Protein AF-A0A2V9SFV0-F1 (afdb_monomer_lite)

Radius of gyration: 22.58 Å; chains: 1; bounding box: 44×37×81 Å

Sequence (338 aa):
MILIAVIFQVEPSMAQDAHAEKDSAQQHVGQNMPGMTGMSHQDMSGHKMTMESHSLIELLQHHVTAGTDAEPNSTPAPMLMTMKGKWTLMFHGEAFLNDIQQSRPRGADKFFSTNWIMPMAQRQLGKGTLTLRAMLSFEPGTVSKRRYPELFQQGETAFGRVVVDGQHPHDFFMELAALYDHKLSENTLLSFYAAPMGDPAMGPLAYPHRPSASEDPIAPLGHHLQDSTHIADDVITVGLTYRDVRLEASGFHGREPDEFRWNLDSGKIDSWSSRLTVNPGQSWSFQYSLAQLHSPEALAPGTDLRRMTASLMYNRRLQNGNWASMLLWGRNRSLVDG

pLDDT: mean 85.03, std 22.25, range [20.27, 98.75]

Foldseek 3Di:
DDDDDDDDDDDPDDDPPDDDDDDDDDDDDDDDDDDDDDDDPDFPPWDWDKDAAQFQLRQQLVVQFFDRAGAFRRDTRTWTWGDDPQKIKIKDKDKDWDWDDDDDPLDDTDTFMFMKMKIKIWGDDPQKIKMWIWIFTPRVVGVPQQWDAAALAWAADGPNDTDHRIDGHAFRTLWTKIKIWHDPDPFKIKIKMWTQWAAEQFFHGQQCRAPQCVVPRDDDRCRVQGGLRRTFGGKIKIWMGGTFKIKMKIFGQQARDHSPRHDRDHDDRPKMKMKIWGRDGRFKIKMKMWMWGQQHGPVRNRWIKIKIKIKMWGWDDDPPGIDIDMDMDMDIDTPVVD

Secondary structure (DSSP, 8-state):
---------------------------------------------S-EEEE--SSHHHHHHH--SSTT----TT--EEEEEEEETTEEEEEEEEE--EEE---STT---EEE--EEEEEEEEEEETTEEEEEEEEE--HHHHSGGG-EEEEEEEEEESSSSEEEEEEPPPPSEEEEEEEEEEEEETTEEEEEEEEEEE--S-SSS-GGG-GGGTT--S--TTHHHHTGGGSEEEEEEEEEEETTEEEEEEEEE-SPP-TT-SS-------EEEEEEEE--SSSEEEEEEEEEESS--TT-TT--EEEEEEEEEEEEEETTEEEEEEEEEEEEEETTT-

Structure (mmCIF, N/CA/C/O backbone):
data_AF-A0A2V9SFV0-F1
#
_entry.id   AF-A0A2V9SFV0-F1
#
loop_
_atom_site.group_PDB
_atom_site.id
_atom_site.type_symbol
_atom_site.label_atom_id
_atom_site.label_alt_id
_atom_site.label_comp_id
_atom_site.label_asym_id
_atom_site.label_entity_id
_atom_site.label_seq_id
_atom_site.pdbx_PDB_ins_code
_atom_site.Cartn_x
_atom_site.Cartn_y
_atom_site.Cartn_z
_atom_site.occupancy
_atom_site.B_iso_or_equiv
_atom_site.auth_seq_id
_atom_site.auth_comp_id
_atom_site.auth_asym_id
_atom_site.auth_atom_id
_atom_site.pdbx_PDB_model_num
ATOM 1 N N . MET A 1 1 ? 22.460 -19.615 -12.517 1.00 29.59 1 MET A N 1
ATOM 2 C CA . MET A 1 1 ? 22.080 -18.325 -11.918 1.00 29.59 1 MET A CA 1
ATOM 3 C C . MET A 1 1 ? 22.484 -18.429 -10.465 1.00 29.59 1 MET A C 1
ATOM 5 O O . MET A 1 1 ? 21.928 -19.265 -9.771 1.00 29.59 1 MET A O 1
ATOM 9 N N . ILE A 1 2 ? 23.555 -17.751 -10.067 1.00 20.27 2 ILE A N 1
ATOM 10 C CA . ILE A 1 2 ? 23.980 -17.683 -8.669 1.00 20.27 2 ILE A CA 1
ATOM 11 C C . ILE A 1 2 ? 23.605 -16.265 -8.250 1.00 20.27 2 ILE A C 1
ATOM 13 O O . ILE A 1 2 ? 24.233 -15.318 -8.708 1.00 20.27 2 ILE A O 1
ATOM 17 N N . LEU A 1 3 ? 22.513 -16.124 -7.500 1.00 24.53 3 LEU A N 1
ATOM 18 C CA . LEU A 1 3 ? 22.181 -14.879 -6.818 1.00 24.53 3 LEU A CA 1
ATOM 19 C C . LEU A 1 3 ? 22.984 -14.898 -5.517 1.00 24.53 3 LEU A C 1
ATOM 21 O O . LEU A 1 3 ? 22.682 -15.681 -4.621 1.00 24.53 3 LEU A O 1
ATOM 25 N N . ILE A 1 4 ? 24.052 -14.110 -5.447 1.00 23.03 4 ILE A N 1
ATOM 26 C CA . ILE A 1 4 ? 24.714 -13.806 -4.178 1.00 23.03 4 ILE A CA 1
ATOM 27 C C . ILE A 1 4 ? 24.154 -12.453 -3.753 1.00 23.03 4 ILE A C 1
ATOM 29 O O . ILE A 1 4 ? 24.604 -11.419 -4.234 1.00 23.03 4 ILE A O 1
ATOM 33 N N . ALA A 1 5 ? 23.132 -12.475 -2.900 1.00 26.64 5 ALA A N 1
ATOM 34 C CA . ALA A 1 5 ? 22.718 -11.294 -2.160 1.00 26.64 5 ALA A CA 1
ATOM 35 C C . ALA A 1 5 ? 23.666 -11.162 -0.962 1.00 26.64 5 ALA A C 1
ATOM 37 O O . ALA A 1 5 ? 23.656 -12.002 -0.062 1.00 26.64 5 ALA A O 1
ATOM 38 N N . VAL A 1 6 ? 24.540 -10.155 -0.976 1.00 24.09 6 VAL A N 1
ATOM 39 C CA . VAL A 1 6 ? 25.311 -9.777 0.215 1.00 24.09 6 VAL A CA 1
ATOM 40 C C . VAL A 1 6 ? 24.516 -8.693 0.927 1.00 24.09 6 VAL A C 1
ATOM 42 O O . VAL A 1 6 ? 24.557 -7.531 0.534 1.00 24.09 6 VAL A O 1
ATOM 45 N N . ILE A 1 7 ? 23.764 -9.087 1.952 1.00 28.25 7 ILE A N 1
ATOM 46 C CA . ILE A 1 7 ? 23.020 -8.160 2.805 1.00 28.25 7 ILE A CA 1
ATOM 47 C C . ILE A 1 7 ? 24.003 -7.601 3.838 1.00 28.25 7 ILE A C 1
ATOM 49 O O . ILE A 1 7 ? 24.479 -8.327 4.710 1.00 28.25 7 ILE A O 1
ATOM 53 N N . PHE A 1 8 ? 24.333 -6.313 3.737 1.00 22.19 8 PHE A N 1
ATOM 54 C CA . PHE A 1 8 ? 25.000 -5.589 4.817 1.00 22.19 8 PHE A CA 1
ATOM 55 C C . PHE A 1 8 ? 23.937 -4.907 5.672 1.00 22.19 8 PHE A C 1
ATOM 57 O O . PHE A 1 8 ? 23.393 -3.877 5.284 1.00 22.19 8 PHE A O 1
ATOM 64 N N . GLN A 1 9 ? 23.669 -5.458 6.853 1.00 28.95 9 GLN A N 1
ATOM 65 C CA . GLN A 1 9 ? 22.903 -4.767 7.881 1.00 28.95 9 GLN A CA 1
ATOM 66 C C . GLN A 1 9 ? 23.888 -4.082 8.833 1.00 28.95 9 GLN A C 1
ATOM 68 O O . GLN A 1 9 ? 24.665 -4.744 9.520 1.00 28.95 9 GLN A O 1
ATOM 73 N N . VAL A 1 10 ? 23.890 -2.749 8.862 1.00 24.22 10 VAL A N 1
ATOM 74 C CA . VAL A 1 10 ? 24.552 -1.996 9.936 1.00 24.22 10 VAL A CA 1
ATOM 75 C C . VAL A 1 10 ? 23.498 -1.729 11.000 1.00 24.22 10 VAL A C 1
ATOM 77 O O . VAL A 1 10 ? 22.791 -0.725 10.956 1.00 24.22 10 VAL A O 1
ATOM 80 N N . GLU A 1 11 ? 23.371 -2.644 11.957 1.00 24.38 11 GLU A N 1
ATOM 81 C CA . GLU A 1 11 ? 22.684 -2.338 13.208 1.00 24.38 11 GLU A CA 1
ATOM 82 C C . GLU A 1 11 ? 23.666 -1.613 14.140 1.00 24.38 11 GLU A C 1
ATOM 84 O O . GLU A 1 11 ? 24.768 -2.119 14.374 1.00 24.38 11 GLU A O 1
ATOM 89 N N . PRO A 1 12 ? 23.324 -0.445 14.711 1.00 28.12 12 PRO A N 1
ATOM 90 C CA . PRO A 1 12 ? 24.068 0.059 15.852 1.00 28.12 12 PRO A CA 1
ATOM 91 C C . PRO A 1 12 ? 23.864 -0.914 17.020 1.00 28.12 12 PRO A C 1
ATOM 93 O O . PRO A 1 12 ? 22.806 -0.950 17.646 1.00 28.12 12 PRO A O 1
ATOM 96 N N . SER A 1 13 ? 24.888 -1.716 17.313 1.00 25.22 13 SER A N 1
ATOM 97 C CA . SER A 1 13 ? 24.933 -2.548 18.509 1.00 25.22 13 SER A CA 1
ATOM 98 C C . SER A 1 13 ? 24.977 -1.643 19.742 1.00 25.22 13 SER A C 1
ATOM 100 O O . SER A 1 13 ? 26.008 -1.033 20.031 1.00 25.22 13 SER A O 1
ATOM 102 N N . MET A 1 14 ? 23.883 -1.553 20.492 1.00 29.62 14 MET A N 1
ATOM 103 C CA . MET A 1 14 ? 23.960 -1.140 21.890 1.00 29.62 14 MET A CA 1
ATOM 104 C C . MET A 1 14 ? 24.031 -2.400 22.738 1.00 29.62 14 MET A C 1
ATOM 106 O O . MET A 1 14 ? 23.063 -3.148 22.853 1.00 29.62 14 MET A O 1
ATOM 110 N N . ALA A 1 15 ? 25.220 -2.645 23.286 1.00 26.27 15 ALA A N 1
ATOM 111 C CA . ALA A 1 15 ? 25.446 -3.652 24.303 1.00 26.27 15 ALA A CA 1
ATOM 112 C C . ALA A 1 15 ? 24.466 -3.428 25.466 1.00 26.27 15 ALA A C 1
ATOM 114 O O . ALA A 1 15 ? 24.447 -2.360 26.077 1.00 26.27 15 ALA A O 1
ATOM 115 N N . GLN A 1 16 ? 23.637 -4.428 25.759 1.00 31.36 16 GLN A N 1
ATOM 116 C CA . GLN A 1 16 ? 22.966 -4.521 27.048 1.00 31.36 16 GLN A CA 1
ATOM 117 C C . GLN A 1 16 ? 23.989 -5.072 28.042 1.00 31.36 16 GLN A C 1
ATOM 119 O O . GLN A 1 16 ? 24.221 -6.280 28.095 1.00 31.36 16 GLN A O 1
ATOM 124 N N . ASP A 1 17 ? 24.622 -4.186 28.809 1.00 27.91 17 ASP A N 1
ATOM 125 C CA . ASP A 1 17 ? 25.393 -4.595 29.979 1.00 27.91 17 ASP A CA 1
ATOM 126 C C . ASP A 1 17 ? 24.433 -5.199 31.011 1.00 27.91 17 ASP A C 1
ATOM 128 O O . ASP A 1 17 ? 23.652 -4.515 31.676 1.00 27.91 17 ASP A O 1
ATOM 132 N N . ALA A 1 18 ? 24.477 -6.525 31.115 1.00 27.92 18 ALA A N 1
ATOM 133 C CA . ALA A 1 18 ? 23.802 -7.287 32.145 1.00 27.92 18 ALA A CA 1
ATOM 134 C C . ALA A 1 18 ? 24.532 -7.096 33.482 1.00 27.92 18 ALA A C 1
ATOM 136 O O . ALA A 1 18 ? 25.491 -7.805 33.791 1.00 27.92 18 ALA A O 1
ATOM 137 N N . HIS A 1 19 ? 24.052 -6.170 34.311 1.00 29.83 19 HIS A N 1
ATOM 138 C CA . HIS A 1 19 ? 24.365 -6.185 35.735 1.00 29.83 19 HIS A CA 1
ATOM 139 C C . HIS A 1 19 ? 23.318 -7.010 36.482 1.00 29.83 19 HIS A C 1
ATOM 141 O O . HIS A 1 19 ? 22.182 -6.597 36.693 1.00 29.83 19 HIS A O 1
ATOM 147 N N . ALA A 1 20 ? 23.739 -8.219 36.852 1.00 28.64 20 ALA A N 1
ATOM 148 C CA . ALA A 1 20 ? 23.051 -9.099 37.777 1.00 28.64 20 ALA A CA 1
ATOM 149 C C . ALA A 1 20 ? 22.972 -8.452 39.167 1.00 28.64 20 ALA A C 1
ATOM 151 O O . ALA A 1 20 ? 24.007 -8.195 39.786 1.00 28.64 20 ALA A O 1
ATOM 152 N N . GLU A 1 21 ? 21.760 -8.252 39.681 1.00 29.08 21 GLU A N 1
ATOM 153 C CA . GLU A 1 21 ? 21.540 -7.903 41.083 1.00 29.08 21 GLU A CA 1
ATOM 154 C C . GLU A 1 21 ? 20.979 -9.121 41.826 1.00 29.08 21 GLU A C 1
ATOM 156 O O . GLU A 1 21 ? 20.032 -9.775 41.391 1.00 29.08 21 GLU A O 1
ATOM 161 N N . LYS A 1 22 ? 21.678 -9.489 42.901 1.00 29.67 22 LYS A N 1
ATOM 162 C CA . LYS A 1 22 ? 21.447 -10.681 43.716 1.00 29.67 22 LYS A CA 1
ATOM 163 C C . LYS A 1 22 ? 20.238 -10.502 44.631 1.00 29.67 22 LYS A C 1
ATOM 165 O O . LYS A 1 22 ? 20.065 -9.448 45.236 1.00 29.67 22 LYS A O 1
ATOM 170 N N . ASP A 1 23 ? 19.514 -11.603 44.817 1.00 29.88 23 ASP A N 1
ATOM 171 C CA . ASP A 1 23 ? 18.546 -11.830 45.888 1.00 29.88 23 ASP A CA 1
ATOM 172 C C . ASP A 1 23 ? 19.024 -11.314 47.255 1.00 29.88 23 ASP A C 1
ATOM 174 O O . ASP A 1 23 ? 20.076 -11.714 47.763 1.00 29.88 23 ASP A O 1
ATOM 178 N N . SER A 1 24 ? 18.175 -10.527 47.913 1.00 29.53 24 SER A N 1
ATOM 179 C CA . SER A 1 24 ? 18.088 -10.529 49.372 1.00 29.53 24 SER A CA 1
ATOM 180 C C . SER A 1 24 ? 16.639 -10.319 49.808 1.00 29.53 24 SER A C 1
ATOM 182 O O . SER A 1 24 ? 16.008 -9.297 49.556 1.00 29.53 24 SER A O 1
ATOM 184 N N . ALA A 1 25 ? 16.100 -11.357 50.440 1.00 29.62 25 ALA A N 1
ATOM 185 C CA . ALA A 1 25 ? 14.795 -11.359 51.070 1.00 29.62 25 ALA A CA 1
ATOM 186 C C . ALA A 1 25 ? 14.821 -10.536 52.365 1.00 29.62 25 ALA A C 1
ATOM 188 O O . ALA A 1 25 ? 15.652 -10.793 53.236 1.00 29.62 25 ALA A O 1
ATOM 189 N N . GLN A 1 26 ? 13.852 -9.635 52.544 1.00 29.38 26 GLN A N 1
ATOM 190 C CA . GLN A 1 26 ? 13.410 -9.194 53.867 1.00 29.38 26 GLN A CA 1
ATOM 191 C C . GLN A 1 26 ? 11.948 -8.724 53.828 1.00 29.38 26 GLN A C 1
ATOM 193 O O . GLN A 1 26 ? 11.582 -7.789 53.122 1.00 29.38 26 GLN A O 1
ATOM 198 N N . GLN A 1 27 ? 11.108 -9.424 54.594 1.00 29.34 27 GLN A N 1
ATOM 199 C CA . GLN A 1 27 ? 9.735 -9.047 54.928 1.00 29.34 27 GLN A CA 1
ATOM 200 C C . GLN A 1 27 ? 9.727 -7.788 55.804 1.00 29.34 27 GLN A C 1
ATOM 202 O O . GLN A 1 27 ? 10.512 -7.730 56.742 1.00 29.34 27 GLN A O 1
ATOM 207 N N . HIS A 1 28 ? 8.777 -6.868 55.596 1.00 30.75 28 HIS A N 1
ATOM 208 C CA . HIS A 1 28 ? 8.111 -6.135 56.681 1.00 30.75 28 HIS A CA 1
ATOM 209 C C . HIS A 1 28 ? 6.788 -5.487 56.222 1.00 30.75 28 HIS A C 1
ATOM 211 O O . HIS A 1 28 ? 6.507 -5.332 55.039 1.00 30.75 28 HIS A O 1
ATOM 217 N N . VAL A 1 29 ? 5.959 -5.216 57.228 1.00 28.92 29 VAL A N 1
ATOM 218 C CA . VAL A 1 29 ? 4.504 -4.997 57.265 1.00 28.92 29 VAL A CA 1
ATOM 219 C C . VAL A 1 29 ? 4.088 -3.591 56.795 1.00 28.92 29 VAL A C 1
ATOM 221 O O . VAL A 1 29 ? 4.897 -2.671 56.781 1.00 28.92 29 VAL A O 1
ATOM 224 N N . GLY A 1 30 ? 2.815 -3.447 56.400 1.00 28.80 30 GLY A N 1
ATOM 225 C CA . GLY A 1 30 ? 2.271 -2.304 55.662 1.00 28.80 30 GLY A CA 1
ATOM 226 C C . GLY A 1 30 ? 2.063 -0.992 56.424 1.00 28.80 30 GLY A C 1
ATOM 227 O O . GLY A 1 30 ? 2.106 -0.949 57.648 1.00 28.80 30 GLY A O 1
ATOM 228 N N . GLN A 1 31 ? 1.739 0.059 55.661 1.00 29.64 31 GLN A N 1
ATOM 229 C CA . GLN A 1 31 ? 1.016 1.254 56.108 1.00 29.64 31 GLN A CA 1
ATOM 230 C C . GLN A 1 31 ? 0.437 2.032 54.908 1.00 29.64 31 GLN A C 1
ATOM 232 O O . GLN A 1 31 ? 1.106 2.246 53.902 1.00 29.64 31 GLN A O 1
ATOM 237 N N . ASN A 1 32 ? -0.826 2.445 55.046 1.00 29.86 32 ASN A N 1
ATOM 238 C CA . ASN A 1 32 ? -1.524 3.429 54.211 1.00 29.86 32 ASN A CA 1
ATOM 239 C C . ASN A 1 32 ? -0.890 4.824 54.351 1.00 29.86 32 ASN A C 1
ATOM 241 O O . ASN A 1 32 ? -0.555 5.193 55.474 1.00 29.86 32 ASN A O 1
ATOM 245 N N . MET A 1 33 ? -0.884 5.629 53.275 1.00 30.88 33 MET A N 1
ATOM 246 C CA . MET A 1 33 ? -1.376 7.029 53.223 1.00 30.88 33 MET A CA 1
ATOM 247 C C . MET A 1 33 ? -1.200 7.653 51.809 1.00 30.88 33 MET A C 1
ATOM 249 O O . MET A 1 33 ? -0.422 7.133 51.011 1.00 30.88 33 MET A O 1
ATOM 253 N N . PRO A 1 34 ? -1.968 8.712 51.465 1.00 41.09 34 PRO A N 1
ATOM 254 C CA . PRO A 1 34 ? -2.334 9.078 50.094 1.00 41.09 34 PRO A CA 1
ATOM 255 C C . PRO A 1 34 ? -1.561 10.275 49.509 1.00 41.09 34 PRO A C 1
ATOM 257 O O . PRO A 1 34 ? -1.062 11.127 50.237 1.00 41.09 34 PRO A O 1
ATOM 260 N N . GLY A 1 35 ? -1.624 10.400 48.177 1.00 30.19 35 GLY A N 1
ATOM 261 C CA . GLY A 1 35 ? -1.467 11.667 47.456 1.00 30.19 35 GLY A CA 1
ATOM 262 C C . GLY A 1 35 ? -0.117 11.877 46.774 1.00 30.19 35 GLY A C 1
ATOM 263 O O . GLY A 1 35 ? 0.851 12.250 47.422 1.00 30.19 35 GLY A O 1
ATOM 264 N N . MET A 1 36 ? -0.090 11.759 45.442 1.00 33.91 36 MET A N 1
ATOM 265 C CA . MET A 1 36 ? 0.893 12.451 44.601 1.00 33.91 36 MET A CA 1
ATOM 266 C C . MET A 1 36 ? 0.230 12.961 43.319 1.00 33.91 36 MET A C 1
ATOM 268 O O . MET A 1 36 ? 0.130 12.283 42.302 1.00 33.91 36 MET A O 1
ATOM 272 N N . THR A 1 37 ? -0.243 14.202 43.402 1.00 35.72 37 THR A N 1
ATOM 273 C CA . THR A 1 37 ? -0.247 15.153 42.290 1.00 35.72 37 THR A CA 1
ATOM 274 C C . THR A 1 37 ? 1.182 15.367 41.797 1.00 35.72 37 THR A C 1
ATOM 276 O O . THR A 1 37 ? 2.059 15.661 42.606 1.00 35.72 37 THR A O 1
ATOM 279 N N . GLY A 1 38 ? 1.385 15.302 40.480 1.00 33.25 38 GLY A N 1
ATOM 280 C CA . GLY A 1 38 ? 2.622 15.736 39.828 1.00 33.25 38 GLY A CA 1
ATOM 281 C C . GLY A 1 38 ? 3.433 14.596 39.226 1.00 33.25 38 GLY A C 1
ATOM 282 O O . GLY A 1 38 ? 4.519 14.294 39.706 1.00 33.25 38 GLY A O 1
ATOM 283 N N . MET A 1 39 ? 2.943 14.003 38.135 1.00 37.88 39 MET A N 1
ATOM 284 C CA . MET A 1 39 ? 3.854 13.336 37.206 1.00 37.88 39 MET A CA 1
ATOM 285 C C . MET A 1 39 ? 4.512 14.417 36.353 1.00 37.88 39 MET A C 1
ATOM 287 O O . MET A 1 39 ? 3.860 15.117 35.579 1.00 37.88 39 MET A O 1
ATOM 291 N N . SER A 1 40 ? 5.806 14.589 36.590 1.00 32.81 40 SER A N 1
ATOM 292 C CA . SER A 1 40 ? 6.718 15.376 35.781 1.00 32.81 40 SER A CA 1
ATOM 293 C C . SER A 1 40 ? 6.663 14.918 34.323 1.00 32.81 40 SER A C 1
ATOM 295 O O . SER A 1 40 ? 6.621 13.726 34.024 1.00 32.81 40 SER A O 1
ATOM 297 N N . HIS A 1 41 ? 6.684 15.886 33.407 1.00 39.47 41 HIS A N 1
ATOM 298 C CA . HIS A 1 41 ? 6.984 15.653 32.000 1.00 39.47 41 HIS A CA 1
ATOM 299 C C . HIS A 1 41 ? 8.423 15.132 31.895 1.00 39.47 41 HIS A C 1
ATOM 301 O O . HIS A 1 41 ? 9.363 15.919 31.797 1.00 39.47 41 HIS A O 1
ATOM 307 N N . GLN A 1 42 ? 8.605 13.815 31.982 1.00 39.72 42 GLN A N 1
ATOM 308 C CA . GLN A 1 42 ? 9.845 13.188 31.553 1.00 39.72 42 GLN A CA 1
ATOM 309 C C . GLN A 1 42 ? 9.930 13.290 30.031 1.00 39.72 42 GLN A C 1
ATOM 311 O O . GLN A 1 42 ? 9.008 12.932 29.297 1.00 39.72 42 GLN A O 1
ATOM 316 N N . ASP A 1 43 ? 11.041 13.869 29.601 1.00 41.66 43 ASP A N 1
ATOM 317 C CA . ASP A 1 43 ? 11.442 14.115 28.228 1.00 41.66 43 ASP A CA 1
ATOM 318 C C . ASP A 1 43 ? 11.638 12.774 27.495 1.00 41.66 43 ASP A C 1
ATOM 320 O O . ASP A 1 43 ? 12.702 12.164 27.542 1.00 41.66 43 ASP A O 1
ATOM 324 N N . MET A 1 44 ? 10.572 12.272 26.863 1.00 44.56 44 MET A N 1
ATOM 325 C CA . MET A 1 44 ? 10.597 11.086 25.997 1.00 44.56 44 MET A CA 1
ATOM 326 C C . MET A 1 44 ? 11.119 11.480 24.607 1.00 44.56 44 MET A C 1
ATOM 328 O O . MET A 1 44 ? 10.403 11.428 23.598 1.00 44.56 44 MET A O 1
ATOM 332 N N . SER A 1 45 ? 12.365 11.944 24.549 1.00 43.56 45 SER A N 1
ATOM 333 C CA . SER A 1 45 ? 13.033 12.249 23.289 1.00 43.56 45 SER A CA 1
ATOM 334 C C . SER A 1 45 ? 13.594 10.962 22.660 1.00 43.56 45 SER A C 1
ATOM 336 O O . SER A 1 45 ? 14.463 10.289 23.206 1.00 43.56 45 SER A O 1
ATOM 338 N N . GLY A 1 46 ? 13.048 10.584 21.498 1.00 52.28 46 GLY A N 1
ATOM 339 C CA . GLY A 1 46 ? 13.746 9.805 20.466 1.00 52.28 46 GLY A CA 1
ATOM 340 C C . GLY A 1 46 ? 14.048 8.320 20.708 1.00 52.28 46 GLY A C 1
ATOM 341 O O . GLY A 1 46 ? 14.953 7.804 20.058 1.00 52.28 46 GLY A O 1
ATOM 342 N N . HIS A 1 47 ? 13.338 7.609 21.586 1.00 66.94 47 HIS A N 1
ATOM 343 C CA . HIS A 1 47 ? 13.577 6.169 21.765 1.00 66.94 47 HIS A CA 1
ATOM 344 C C . HIS A 1 47 ? 12.827 5.337 20.709 1.00 66.94 47 HIS A C 1
ATOM 346 O O . HIS A 1 47 ? 11.663 5.604 20.403 1.00 66.94 47 HIS A O 1
ATOM 352 N N . LYS A 1 48 ? 13.496 4.317 20.148 1.00 69.69 48 LYS A N 1
ATOM 353 C CA . LYS A 1 48 ? 12.872 3.308 19.277 1.00 69.69 48 LYS A CA 1
ATOM 354 C C . LYS A 1 48 ? 11.881 2.504 20.118 1.00 69.69 48 LYS A C 1
ATOM 356 O O . LYS A 1 48 ? 12.288 1.816 21.050 1.00 69.69 48 LYS A O 1
ATOM 361 N N . MET A 1 49 ? 10.599 2.599 19.786 1.00 79.19 49 MET A N 1
ATOM 362 C CA . MET A 1 49 ? 9.524 1.872 20.457 1.00 79.19 49 MET A CA 1
ATOM 363 C C . MET A 1 49 ? 8.939 0.859 19.476 1.00 79.19 49 MET A C 1
ATOM 365 O O . MET A 1 49 ? 8.828 1.129 18.279 1.00 79.19 49 MET A O 1
ATOM 369 N N . THR A 1 50 ? 8.581 -0.319 19.977 1.00 79.38 50 THR A N 1
ATOM 370 C CA . THR A 1 50 ? 7.826 -1.301 19.194 1.00 79.38 50 THR A CA 1
ATOM 371 C C . THR A 1 50 ? 6.370 -1.190 19.603 1.00 79.38 50 THR A C 1
ATOM 373 O O . THR A 1 50 ? 6.057 -1.393 20.776 1.00 79.38 50 THR A O 1
ATOM 376 N N . MET A 1 51 ? 5.491 -0.845 18.662 1.00 82.19 51 MET A N 1
ATOM 377 C CA . MET A 1 51 ? 4.052 -0.898 18.920 1.00 82.19 51 MET A CA 1
ATOM 378 C C . MET A 1 51 ? 3.602 -2.351 18.947 1.00 82.19 51 MET A C 1
ATOM 380 O O . MET A 1 51 ? 3.987 -3.153 18.093 1.00 82.19 51 MET A O 1
ATOM 384 N N . GLU A 1 52 ? 2.774 -2.679 19.930 1.00 85.69 52 GLU A N 1
ATOM 385 C CA . GLU A 1 52 ? 2.100 -3.966 20.019 1.00 85.69 52 GLU A CA 1
ATOM 386 C C . GLU A 1 52 ? 0.600 -3.733 19.967 1.00 85.69 52 GLU A C 1
ATOM 388 O O . GLU A 1 52 ? 0.100 -2.785 20.569 1.00 85.69 52 GLU A O 1
ATOM 393 N N . SER A 1 53 ? -0.108 -4.603 19.257 1.00 92.19 53 SER A N 1
ATOM 394 C CA . SER A 1 53 ? -1.561 -4.543 19.148 1.00 92.19 53 SER A CA 1
ATOM 395 C C . SER A 1 53 ? -2.150 -5.800 19.772 1.00 92.19 53 SER A C 1
ATOM 397 O O . SER A 1 53 ? -1.672 -6.903 19.513 1.00 92.19 53 SER A O 1
ATOM 399 N N . HIS A 1 54 ? -3.203 -5.658 20.573 1.00 92.56 54 HIS A N 1
ATOM 400 C CA . HIS A 1 54 ? -3.917 -6.788 21.175 1.00 92.56 54 HIS A CA 1
ATOM 401 C C . HIS A 1 54 ? -5.275 -7.041 20.516 1.00 92.56 54 HIS A C 1
ATOM 403 O O . HIS A 1 54 ? -5.951 -8.026 20.822 1.00 92.56 54 HIS A O 1
ATOM 409 N N . SER A 1 55 ? -5.683 -6.191 19.577 1.00 95.44 55 SER A N 1
ATOM 410 C CA . SER A 1 55 ? -6.890 -6.357 18.773 1.00 95.44 55 SER A CA 1
ATOM 411 C C . SER A 1 55 ? -6.711 -5.745 17.386 1.00 95.44 55 SER A C 1
ATOM 413 O O . SER A 1 55 ? -5.821 -4.918 17.186 1.00 95.44 55 SER A O 1
ATOM 415 N N . LEU A 1 56 ? -7.598 -6.102 16.449 1.00 96.56 56 LEU A N 1
ATOM 416 C CA . LEU A 1 56 ? -7.646 -5.450 15.140 1.00 96.56 56 LEU A CA 1
ATOM 417 C C . LEU A 1 56 ? -7.886 -3.943 15.298 1.00 96.56 56 LEU A C 1
ATOM 419 O O . LEU A 1 56 ? -7.207 -3.156 14.664 1.00 96.56 56 LEU A O 1
ATOM 423 N N . ILE A 1 57 ? -8.792 -3.518 16.183 1.00 96.69 57 ILE A N 1
ATOM 424 C CA . ILE A 1 57 ? -9.069 -2.087 16.394 1.00 96.69 57 ILE A CA 1
ATOM 425 C C . ILE A 1 57 ? -7.809 -1.326 16.823 1.00 96.69 57 ILE A C 1
ATOM 427 O O . ILE A 1 57 ? -7.538 -0.269 16.266 1.00 96.69 57 ILE A O 1
ATOM 431 N N . GLU A 1 58 ? -7.033 -1.856 17.770 1.00 95.00 58 GLU A N 1
ATOM 432 C CA . GLU A 1 58 ? -5.772 -1.224 18.186 1.00 95.00 58 GLU A CA 1
ATOM 433 C C . GLU A 1 58 ? -4.762 -1.170 17.039 1.00 95.00 58 GLU A C 1
ATOM 435 O O . GLU A 1 58 ? -4.189 -0.113 16.792 1.00 95.00 58 GLU A O 1
ATOM 440 N N . LEU A 1 59 ? -4.617 -2.271 16.291 1.00 94.88 59 LEU A N 1
ATOM 441 C CA . LEU A 1 59 ? -3.744 -2.331 15.120 1.00 94.88 59 LEU A CA 1
ATOM 442 C C . LEU A 1 59 ? -4.082 -1.231 14.107 1.00 94.88 59 LEU A C 1
ATOM 444 O O . LEU A 1 59 ? -3.196 -0.505 13.662 1.00 94.88 59 LEU A O 1
ATOM 448 N N . LEU A 1 60 ? -5.367 -1.075 13.780 1.00 95.31 60 LEU A N 1
ATOM 449 C CA . LEU A 1 60 ? -5.822 -0.064 12.828 1.00 95.31 60 LEU A CA 1
ATOM 450 C C . LEU A 1 60 ? -5.551 1.354 13.324 1.00 95.31 60 LEU A C 1
ATOM 452 O O . LEU A 1 60 ? -5.167 2.202 12.535 1.00 95.31 60 LEU A O 1
ATOM 456 N N . GLN A 1 61 ? -5.689 1.614 14.624 1.00 94.31 61 GLN A N 1
ATOM 457 C CA . GLN A 1 61 ? -5.427 2.937 15.197 1.00 94.31 61 GLN A CA 1
ATOM 458 C C . GLN A 1 61 ? -3.936 3.307 15.238 1.00 94.31 61 GLN A C 1
ATOM 460 O O . GLN A 1 61 ? -3.610 4.469 15.496 1.00 94.31 61 GLN A O 1
ATOM 465 N N . HIS A 1 62 ? -3.033 2.345 15.026 1.00 92.56 62 HIS A N 1
ATOM 466 C CA . HIS A 1 62 ? -1.595 2.597 14.960 1.00 92.56 62 HIS A CA 1
ATOM 467 C C . HIS A 1 62 ? -1.140 3.086 13.579 1.00 92.56 62 HIS A C 1
ATOM 469 O O . HIS A 1 62 ? -0.126 3.777 13.506 1.00 92.56 62 HIS A O 1
ATOM 475 N N . HIS A 1 63 ? -1.881 2.767 12.507 1.00 92.25 63 HIS A N 1
ATOM 476 C CA . HIS A 1 63 ? -1.595 3.199 11.128 1.00 92.25 63 HIS A CA 1
ATOM 477 C C . HIS A 1 63 ? -0.160 2.910 10.658 1.00 92.25 63 HIS A C 1
ATOM 479 O O . HIS A 1 63 ? 0.462 3.729 9.984 1.00 92.25 63 HIS A O 1
ATOM 485 N N . VAL A 1 64 ? 0.370 1.741 11.025 1.00 86.19 64 VAL A N 1
ATOM 486 C CA . VAL A 1 64 ? 1.770 1.350 10.758 1.00 86.19 64 VAL A CA 1
ATOM 487 C C . VAL A 1 64 ? 1.995 0.742 9.369 1.00 86.19 64 VAL A C 1
ATOM 489 O O . VAL A 1 64 ? 3.127 0.711 8.895 1.00 86.19 64 VAL A O 1
ATOM 492 N N . THR A 1 65 ? 0.932 0.290 8.705 1.00 84.94 65 THR A N 1
ATOM 493 C CA . THR A 1 65 ? 0.951 -0.306 7.358 1.00 84.94 65 THR A CA 1
ATOM 494 C C . THR A 1 65 ? 0.579 0.711 6.279 1.00 84.94 65 THR A C 1
ATOM 496 O O . THR A 1 65 ? -0.019 1.737 6.591 1.00 84.94 65 THR A O 1
ATOM 499 N N . ALA A 1 66 ? 0.860 0.424 5.004 1.00 80.56 66 ALA A N 1
ATOM 500 C CA . ALA A 1 66 ? 0.360 1.229 3.883 1.00 80.56 66 ALA A CA 1
ATOM 501 C C . ALA A 1 66 ? -1.179 1.353 3.891 1.00 80.56 66 ALA A C 1
ATOM 503 O O . ALA A 1 66 ? -1.887 0.455 4.360 1.00 80.56 66 ALA A O 1
ATOM 504 N N . GLY A 1 67 ? -1.686 2.501 3.428 1.00 87.88 67 GLY A N 1
ATOM 505 C CA . GLY A 1 67 ? -3.113 2.737 3.227 1.00 87.88 67 GLY A CA 1
ATOM 506 C C . GLY A 1 67 ? -3.987 2.383 4.414 1.00 87.88 67 GLY A C 1
ATOM 507 O O . GLY A 1 67 ? -3.848 2.897 5.525 1.00 87.88 67 GLY A O 1
ATOM 508 N N . THR A 1 68 ? -4.916 1.477 4.148 1.00 88.31 68 THR A N 1
ATOM 509 C CA . THR A 1 68 ? -5.898 1.000 5.118 1.00 88.31 68 THR A CA 1
ATOM 510 C C . THR A 1 68 ? -5.699 -0.467 5.501 1.00 88.31 68 THR A C 1
ATOM 512 O O . THR A 1 68 ? -6.596 -1.051 6.111 1.00 88.31 68 THR A O 1
ATOM 515 N N . ASP A 1 69 ? -4.558 -1.067 5.145 1.00 90.50 69 ASP A N 1
ATOM 516 C CA . ASP A 1 69 ? -4.284 -2.491 5.358 1.00 90.50 69 ASP A CA 1
ATOM 517 C C . ASP A 1 69 ? -4.257 -2.921 6.826 1.00 90.50 69 ASP A C 1
ATOM 519 O O . ASP A 1 69 ? -4.204 -2.107 7.748 1.00 90.50 69 ASP A O 1
ATOM 523 N N . ALA A 1 70 ? -4.318 -4.238 7.040 1.00 93.44 70 ALA A N 1
ATOM 524 C CA . ALA A 1 70 ? -4.166 -4.828 8.363 1.00 93.44 70 ALA A CA 1
ATOM 525 C C . ALA A 1 70 ? -3.382 -6.142 8.304 1.00 93.44 70 ALA A C 1
ATOM 527 O O . ALA A 1 70 ? -3.833 -7.161 7.776 1.00 93.44 70 ALA A O 1
ATOM 528 N N . GLU A 1 71 ? -2.205 -6.119 8.910 1.00 94.44 71 GLU A N 1
ATOM 529 C CA . GLU A 1 71 ? -1.387 -7.294 9.192 1.00 94.44 71 GLU A CA 1
ATOM 530 C C . GLU A 1 71 ? -1.925 -8.089 10.403 1.00 94.44 71 GLU A C 1
ATOM 532 O O . GLU A 1 71 ? -2.888 -7.671 11.048 1.00 94.44 71 GLU A O 1
ATOM 537 N N . PRO A 1 72 ? -1.367 -9.262 10.751 1.00 95.75 72 PRO A N 1
ATOM 538 C CA . PRO A 1 72 ? -1.689 -9.902 12.024 1.00 95.75 72 PRO A CA 1
ATOM 539 C C . PRO A 1 72 ? -1.345 -8.996 13.217 1.00 95.75 72 PRO A C 1
ATOM 541 O O . PRO A 1 72 ? -0.265 -8.409 13.241 1.00 95.75 72 PRO A O 1
A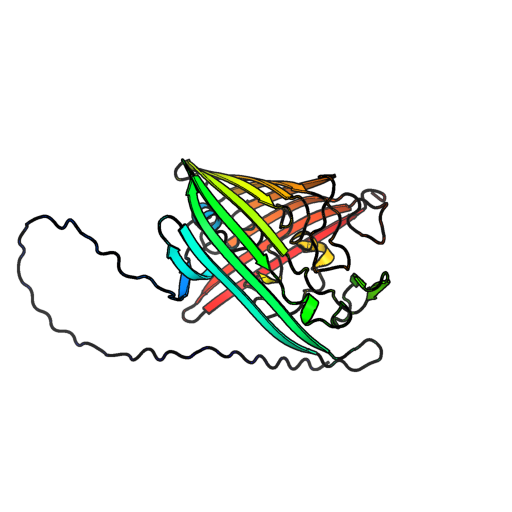TOM 544 N N . ASN A 1 73 ? -2.200 -8.947 14.245 1.00 94.56 73 ASN A N 1
ATOM 545 C CA . ASN A 1 73 ? -2.015 -8.069 15.418 1.00 94.56 73 ASN A CA 1
ATOM 546 C C . ASN A 1 73 ? -0.665 -8.276 16.141 1.00 94.56 73 ASN A C 1
ATOM 548 O O . ASN A 1 73 ? -0.137 -7.359 16.764 1.00 94.56 73 ASN A O 1
ATOM 552 N N . SER A 1 74 ? -0.105 -9.488 16.066 1.00 94.06 74 SER A N 1
ATOM 553 C CA . SER A 1 74 ? 1.177 -9.851 16.676 1.00 94.06 74 SER A CA 1
ATOM 554 C C . SER A 1 74 ? 2.391 -9.246 15.970 1.00 94.06 74 SER A C 1
ATOM 556 O O . SER A 1 74 ? 3.506 -9.372 16.490 1.00 94.06 74 SER A O 1
ATOM 558 N N . THR A 1 75 ? 2.213 -8.655 14.787 1.00 92.56 75 THR A N 1
ATOM 559 C CA . THR A 1 75 ? 3.315 -8.110 13.996 1.00 92.56 75 THR A CA 1
ATOM 560 C C . THR A 1 75 ? 3.889 -6.878 14.692 1.00 92.56 75 THR A C 1
ATOM 562 O O . THR A 1 75 ? 3.141 -5.964 15.038 1.00 92.56 75 THR A O 1
ATOM 565 N N . PRO A 1 76 ? 5.194 -6.863 15.006 1.00 88.00 76 PRO A N 1
ATOM 566 C CA . PRO A 1 76 ? 5.808 -5.701 15.621 1.00 88.00 76 PRO A CA 1
ATOM 567 C C . PRO A 1 76 ? 6.053 -4.613 14.580 1.00 88.00 76 PRO A C 1
ATOM 569 O O . PRO A 1 76 ? 6.634 -4.879 13.532 1.00 88.00 76 PRO A O 1
ATOM 572 N N . ALA A 1 77 ? 5.703 -3.380 14.933 1.00 85.94 77 ALA A N 1
ATOM 573 C CA . ALA A 1 77 ? 5.999 -2.201 14.131 1.00 85.94 77 ALA A CA 1
ATOM 574 C C . ALA A 1 77 ? 7.069 -1.350 14.838 1.00 85.94 77 ALA A C 1
ATOM 576 O O . ALA A 1 77 ? 6.753 -0.614 15.783 1.00 85.94 77 ALA A O 1
ATOM 577 N N . PRO A 1 78 ? 8.355 -1.484 14.460 1.00 86.56 78 PRO A N 1
ATOM 578 C CA . PRO A 1 78 ? 9.428 -0.696 15.045 1.00 86.56 78 PRO A CA 1
ATOM 579 C C . PRO A 1 78 ? 9.418 0.722 14.473 1.00 86.56 78 PRO A C 1
ATOM 581 O O . PRO A 1 78 ? 9.641 0.929 13.283 1.00 86.56 78 PRO A O 1
ATOM 584 N N . MET A 1 79 ? 9.245 1.723 15.328 1.00 89.56 79 MET A N 1
ATOM 585 C CA . MET A 1 79 ? 9.170 3.115 14.887 1.00 89.56 79 MET A CA 1
ATOM 586 C C . MET A 1 79 ? 9.776 4.069 15.912 1.00 89.56 79 MET A C 1
ATOM 588 O O . MET A 1 79 ? 9.822 3.804 17.117 1.00 89.56 79 MET A O 1
ATOM 592 N N . LEU A 1 80 ? 10.277 5.197 15.418 1.00 94.19 80 LEU A N 1
ATOM 593 C CA . LEU A 1 80 ? 10.675 6.306 16.273 1.00 94.19 80 LEU A CA 1
ATOM 594 C C . LEU A 1 80 ? 9.421 7.078 16.650 1.00 94.19 80 LEU A C 1
ATOM 596 O O . LEU A 1 80 ? 8.606 7.388 15.782 1.00 94.19 80 LEU A O 1
ATOM 600 N N . MET A 1 81 ? 9.273 7.408 17.929 1.00 94.31 81 MET A N 1
ATOM 601 C CA . MET A 1 81 ? 8.136 8.187 18.403 1.00 94.31 81 MET A CA 1
ATOM 602 C C . MET A 1 81 ? 8.580 9.285 19.350 1.00 94.31 81 MET A C 1
ATOM 604 O O . MET A 1 81 ? 9.507 9.123 20.142 1.00 94.31 81 MET A O 1
ATOM 608 N N . THR A 1 82 ? 7.877 10.407 19.301 1.00 95.62 82 THR A N 1
ATOM 609 C CA . THR A 1 82 ? 7.998 11.452 20.311 1.00 95.62 82 THR A CA 1
ATOM 610 C C . THR A 1 82 ? 6.681 12.197 20.460 1.00 95.62 82 THR A C 1
ATOM 612 O O . THR A 1 82 ? 5.867 12.253 19.538 1.00 95.62 82 THR A O 1
ATOM 615 N N . MET A 1 83 ? 6.456 12.785 21.629 1.00 96.25 83 MET A N 1
ATOM 616 C CA . MET A 1 83 ? 5.267 13.586 21.890 1.00 96.25 83 MET A CA 1
ATOM 617 C C . MET A 1 83 ? 5.622 15.070 21.878 1.00 96.25 83 MET A C 1
ATOM 619 O O . MET A 1 83 ? 6.502 15.519 22.608 1.00 96.25 83 MET A O 1
ATOM 623 N N . LYS A 1 84 ? 4.891 15.859 21.086 1.00 96.81 84 LYS A N 1
ATOM 624 C CA . LYS A 1 84 ? 4.989 17.321 21.062 1.00 96.81 84 LYS A CA 1
ATOM 625 C C . LYS A 1 84 ? 3.626 17.939 21.352 1.00 96.81 84 LYS A C 1
ATOM 627 O O . LYS A 1 84 ? 2.773 18.091 20.474 1.00 96.81 84 LYS A O 1
ATOM 632 N N . GLY A 1 85 ? 3.415 18.318 22.610 1.00 95.94 85 GLY A N 1
ATOM 633 C CA . GLY A 1 85 ? 2.124 18.817 23.079 1.00 95.94 85 GLY A CA 1
ATOM 634 C C . GLY A 1 85 ? 1.043 17.741 22.957 1.00 95.94 85 GLY A C 1
ATOM 635 O O . GLY A 1 85 ? 1.111 16.722 23.630 1.00 95.94 85 GLY A O 1
ATOM 636 N N . LYS A 1 86 ? 0.041 17.971 22.099 1.00 96.50 86 LYS A N 1
ATOM 637 C CA . LYS A 1 86 ? -1.063 17.021 21.849 1.00 96.50 86 LYS A CA 1
ATOM 638 C C . LYS A 1 86 ? -0.803 16.056 20.687 1.00 96.50 86 LYS A C 1
ATOM 640 O O . LYS A 1 86 ? -1.690 15.273 20.363 1.00 96.50 86 LYS A O 1
ATOM 645 N N . TRP A 1 87 ? 0.347 16.175 20.028 1.00 98.00 87 TRP A N 1
ATOM 646 C CA . TRP A 1 87 ? 0.706 15.356 18.879 1.00 98.00 87 TRP A CA 1
ATOM 647 C C . TRP A 1 87 ? 1.676 14.256 19.284 1.00 98.00 87 TRP A C 1
ATOM 649 O O . TRP A 1 87 ? 2.697 14.539 19.911 1.00 98.00 87 TRP A O 1
ATOM 659 N N . THR A 1 88 ? 1.388 13.035 18.858 1.00 97.25 88 THR A N 1
ATOM 660 C CA . THR A 1 88 ? 2.358 11.950 18.762 1.00 97.25 88 THR A CA 1
ATOM 661 C C . THR A 1 88 ? 2.938 11.994 17.358 1.00 97.25 88 THR A C 1
ATOM 663 O O . THR A 1 88 ? 2.218 11.838 16.374 1.00 97.25 88 THR A O 1
ATOM 666 N N . LEU A 1 89 ? 4.230 12.272 17.262 1.00 97.50 89 LEU A N 1
ATOM 667 C CA . LEU A 1 89 ? 4.974 12.231 16.014 1.00 97.50 89 LEU A CA 1
ATOM 668 C C . LEU A 1 89 ? 5.626 10.865 15.911 1.00 97.50 89 LEU A C 1
ATOM 670 O O . LEU A 1 89 ? 6.231 10.403 16.879 1.00 97.50 89 LEU A O 1
ATOM 674 N N . MET A 1 90 ? 5.491 10.234 14.755 1.00 96.44 90 MET A N 1
ATOM 675 C CA . MET A 1 90 ? 6.011 8.900 14.514 1.00 96.44 90 MET A CA 1
ATOM 676 C C . MET A 1 90 ? 6.781 8.882 13.201 1.00 96.44 90 MET A C 1
ATOM 678 O O . MET A 1 90 ? 6.467 9.630 12.277 1.00 96.44 90 MET A O 1
ATOM 682 N N . PHE A 1 91 ? 7.813 8.056 13.129 1.00 95.50 91 PHE A N 1
ATOM 683 C CA . PHE A 1 91 ? 8.624 7.901 11.934 1.00 95.50 91 PHE A CA 1
ATOM 684 C C . PHE A 1 91 ? 8.997 6.436 11.759 1.00 95.50 91 PHE A C 1
ATOM 686 O O . PHE A 1 91 ? 9.576 5.814 12.656 1.00 95.50 91 PHE A O 1
ATOM 693 N N . HIS A 1 92 ? 8.662 5.912 10.590 1.00 93.38 92 HIS A N 1
ATOM 694 C CA . HIS A 1 92 ? 9.032 4.586 10.128 1.00 93.38 92 HIS A CA 1
ATOM 695 C C . HIS A 1 92 ? 9.725 4.717 8.768 1.00 93.38 92 HIS A C 1
ATOM 697 O O . HIS A 1 92 ? 9.630 5.763 8.125 1.00 93.38 92 HIS A O 1
ATOM 703 N N . GLY A 1 93 ? 10.476 3.711 8.348 1.00 93.12 93 GLY A N 1
ATOM 704 C CA . GLY A 1 93 ? 11.223 3.800 7.104 1.00 93.12 93 GLY A CA 1
ATOM 705 C C . GLY A 1 93 ? 12.186 2.650 6.916 1.00 93.12 93 GLY A C 1
ATOM 706 O O . GLY A 1 93 ? 12.592 1.994 7.877 1.00 93.12 93 GLY A O 1
ATOM 707 N N . GLU A 1 94 ? 12.581 2.476 5.668 1.00 93.00 94 GLU A N 1
ATOM 708 C CA . GLU A 1 94 ? 13.478 1.431 5.214 1.00 93.00 94 GLU A CA 1
ATOM 709 C C . GLU A 1 94 ? 14.288 1.927 4.016 1.00 93.00 94 GLU A C 1
ATOM 711 O O . GLU A 1 94 ? 13.826 2.748 3.220 1.00 93.00 94 GLU A O 1
ATOM 716 N N . ALA A 1 95 ? 15.521 1.442 3.896 1.00 95.25 95 ALA A N 1
ATOM 717 C CA . ALA A 1 95 ? 16.364 1.728 2.750 1.00 95.25 95 ALA A CA 1
ATOM 718 C C . ALA A 1 95 ? 17.324 0.570 2.486 1.00 95.25 95 ALA A C 1
ATOM 720 O O . ALA A 1 95 ? 18.067 0.149 3.373 1.00 95.25 95 ALA A O 1
ATOM 721 N N . PHE A 1 96 ? 17.367 0.138 1.232 1.00 96.44 96 PHE A N 1
ATOM 722 C CA . PHE A 1 96 ? 18.320 -0.834 0.723 1.00 96.44 96 PHE A CA 1
ATOM 723 C C . PHE A 1 96 ? 19.294 -0.185 -0.249 1.00 96.44 96 PHE A C 1
ATOM 725 O O . PHE A 1 96 ? 18.952 0.750 -0.978 1.00 96.44 96 PHE A O 1
ATOM 732 N N . LEU A 1 97 ? 20.515 -0.712 -0.284 1.00 96.81 97 LEU A N 1
ATOM 733 C CA . LEU A 1 97 ? 21.474 -0.469 -1.354 1.00 96.81 97 LEU A CA 1
ATOM 734 C C . LEU A 1 97 ? 21.604 -1.753 -2.161 1.00 96.81 97 LEU A C 1
ATOM 736 O O . LEU A 1 97 ? 21.994 -2.790 -1.630 1.00 96.81 97 LEU A O 1
ATOM 740 N N . ASN A 1 98 ? 21.283 -1.661 -3.443 1.00 95.94 98 ASN A N 1
ATOM 741 C CA . ASN A 1 98 ? 21.185 -2.794 -4.344 1.00 95.94 98 ASN A CA 1
ATOM 742 C C . ASN A 1 98 ? 22.289 -2.710 -5.395 1.00 95.94 98 ASN A C 1
ATOM 744 O O . ASN A 1 98 ? 22.428 -1.683 -6.060 1.00 95.94 98 ASN A O 1
ATOM 748 N N . ASP A 1 99 ? 23.032 -3.802 -5.572 1.00 95.75 99 ASP A N 1
ATOM 749 C CA . ASP A 1 99 ? 23.915 -4.028 -6.718 1.00 95.75 99 ASP A CA 1
ATOM 750 C C . ASP A 1 99 ? 23.479 -5.312 -7.427 1.00 95.75 99 ASP A C 1
ATOM 752 O O . ASP A 1 99 ? 23.649 -6.420 -6.916 1.00 95.75 99 ASP A O 1
ATOM 756 N N . ILE A 1 100 ? 22.861 -5.161 -8.593 1.00 93.56 100 ILE A N 1
ATOM 757 C CA . ILE A 1 100 ? 22.414 -6.273 -9.427 1.00 93.56 100 ILE A CA 1
ATOM 758 C C . ILE A 1 100 ? 23.457 -6.502 -10.513 1.00 93.56 100 ILE A C 1
ATOM 760 O O . ILE A 1 100 ? 23.798 -5.572 -11.241 1.00 93.56 100 ILE A O 1
ATOM 764 N N . GLN A 1 101 ? 23.906 -7.751 -10.652 1.00 94.50 101 GLN A N 1
ATOM 765 C CA . GLN A 1 101 ? 24.794 -8.194 -11.726 1.00 94.50 101 GLN A CA 1
ATOM 766 C C . GLN A 1 101 ? 24.161 -9.379 -12.465 1.00 94.50 101 GLN A C 1
ATOM 768 O O . GLN A 1 101 ? 24.005 -10.471 -11.911 1.00 94.50 101 GLN A O 1
ATOM 773 N N . GLN A 1 102 ? 23.765 -9.176 -13.719 1.00 92.75 102 GLN A N 1
ATOM 774 C CA . GLN A 1 102 ? 23.046 -10.159 -14.525 1.00 92.75 102 GLN A CA 1
ATOM 775 C C . GLN A 1 102 ? 23.739 -10.370 -15.869 1.00 92.75 102 GLN A C 1
ATOM 777 O O . GLN A 1 102 ? 23.760 -9.517 -16.750 1.00 92.75 102 GLN A O 1
ATOM 782 N N . SER A 1 103 ? 24.250 -11.581 -16.071 1.00 89.88 103 SER A N 1
ATOM 783 C CA . SER A 1 103 ? 24.788 -12.002 -17.365 1.00 89.88 103 SER A CA 1
ATOM 784 C C . SER A 1 103 ? 23.677 -12.403 -18.347 1.00 89.88 103 SER A C 1
ATOM 786 O O . SER A 1 103 ? 22.558 -12.699 -17.935 1.00 89.88 103 SER A O 1
ATOM 788 N N . ARG A 1 104 ? 24.048 -12.589 -19.627 1.00 90.94 104 ARG A N 1
ATOM 789 C CA . ARG A 1 104 ? 23.196 -13.001 -20.774 1.00 90.94 104 ARG A CA 1
ATOM 790 C C . ARG A 1 104 ? 22.434 -11.831 -21.426 1.00 90.94 104 ARG A C 1
ATOM 792 O O . ARG A 1 104 ? 22.286 -10.790 -20.808 1.00 90.94 104 ARG A O 1
ATOM 799 N N . PRO A 1 105 ? 21.934 -11.990 -22.671 1.00 89.88 105 PRO A N 1
ATOM 800 C CA . PRO A 1 105 ? 21.423 -10.869 -23.474 1.00 89.88 105 PRO A CA 1
ATOM 801 C C . PRO A 1 105 ? 20.234 -10.085 -22.899 1.00 89.88 105 PRO A C 1
ATOM 803 O O . PRO A 1 105 ? 20.007 -8.962 -23.331 1.00 89.88 105 PRO A O 1
ATOM 806 N N . ARG A 1 106 ? 19.461 -10.678 -21.978 1.00 91.44 106 ARG A N 1
ATOM 807 C CA . ARG A 1 106 ? 18.326 -10.018 -21.303 1.00 91.44 106 ARG A CA 1
ATOM 808 C C . ARG A 1 106 ? 18.704 -9.413 -19.947 1.00 91.44 106 ARG A C 1
ATOM 810 O O . ARG A 1 106 ? 17.923 -8.649 -19.400 1.00 91.44 106 ARG A O 1
ATOM 817 N N . GLY A 1 107 ? 19.868 -9.779 -19.407 1.00 90.94 107 GLY A N 1
ATOM 818 C CA . GLY A 1 107 ? 20.354 -9.278 -18.128 1.00 90.94 107 GLY A CA 1
ATOM 819 C C . GLY A 1 107 ? 20.916 -7.868 -18.257 1.00 90.94 107 GLY A C 1
ATOM 820 O O . GLY A 1 107 ? 21.406 -7.471 -19.318 1.00 90.94 107 GLY A O 1
ATOM 821 N N . ALA A 1 108 ? 20.846 -7.116 -17.169 1.00 92.56 108 ALA A N 1
ATOM 822 C CA . ALA A 1 108 ? 21.538 -5.848 -17.039 1.00 92.56 108 ALA A CA 1
ATOM 823 C C . ALA A 1 108 ? 22.032 -5.659 -15.606 1.00 92.56 108 ALA A C 1
ATOM 825 O O . ALA A 1 108 ? 21.428 -6.165 -14.659 1.00 92.56 108 ALA A O 1
ATOM 826 N N . ASP A 1 109 ? 23.102 -4.882 -15.471 1.00 94.94 109 ASP A N 1
ATOM 827 C CA . ASP A 1 109 ? 23.681 -4.555 -14.176 1.00 94.94 109 ASP A CA 1
ATOM 828 C C . ASP A 1 109 ? 23.169 -3.195 -13.694 1.00 94.94 109 ASP A C 1
ATOM 830 O O . ASP A 1 109 ? 22.906 -2.290 -14.504 1.00 94.94 109 ASP A O 1
ATOM 834 N N . LYS A 1 110 ? 23.021 -3.027 -12.377 1.00 95.44 110 LYS A N 1
ATOM 835 C CA . LYS A 1 110 ? 22.657 -1.736 -11.790 1.00 95.44 110 LYS A CA 1
ATOM 836 C C . LYS A 1 110 ? 22.996 -1.628 -10.310 1.00 95.44 110 LYS A C 1
ATOM 838 O O . LYS A 1 110 ? 22.610 -2.486 -9.529 1.00 95.44 110 LYS A O 1
ATOM 843 N N . PHE A 1 111 ? 23.545 -0.469 -9.952 1.00 96.81 111 PHE A N 1
ATOM 844 C CA . PHE A 1 111 ? 23.601 0.025 -8.582 1.00 96.81 111 PHE A CA 1
ATOM 845 C C . PHE A 1 111 ? 22.490 1.059 -8.337 1.00 96.81 111 PHE A C 1
ATOM 847 O O . PHE A 1 111 ? 22.357 2.007 -9.119 1.00 96.81 111 PHE A O 1
ATOM 854 N N . PHE A 1 112 ? 21.668 0.867 -7.306 1.00 96.31 112 PHE A N 1
ATOM 855 C CA . PHE A 1 112 ? 20.517 1.720 -6.978 1.00 96.31 112 PHE A CA 1
ATOM 856 C C . PHE A 1 112 ? 20.084 1.535 -5.516 1.00 96.31 112 PHE A C 1
ATOM 858 O O . PHE A 1 112 ? 20.656 0.732 -4.786 1.00 96.31 112 PHE A O 1
ATOM 865 N N . SER A 1 113 ? 19.069 2.279 -5.079 1.00 97.06 113 SER A N 1
ATOM 866 C CA . SER A 1 113 ? 18.461 2.112 -3.758 1.00 97.06 113 SER A CA 1
ATOM 867 C C . SER A 1 113 ? 16.956 2.029 -3.895 1.00 97.06 113 SER A C 1
ATOM 869 O O . SER A 1 113 ? 16.393 2.893 -4.561 1.00 97.06 113 SER A O 1
ATOM 871 N N . THR A 1 114 ? 16.346 1.041 -3.248 1.00 95.75 114 THR A N 1
ATOM 872 C CA . THR A 1 114 ? 14.907 0.994 -2.962 1.00 95.75 114 THR A CA 1
ATOM 873 C C . THR A 1 114 ? 14.688 1.444 -1.531 1.00 95.75 114 THR A C 1
ATOM 875 O O . THR A 1 114 ? 15.481 1.115 -0.645 1.00 95.75 114 THR A O 1
ATOM 878 N N . ASN A 1 115 ? 13.713 2.320 -1.314 1.00 95.94 115 ASN A N 1
ATOM 879 C CA . ASN A 1 115 ? 13.547 2.969 -0.019 1.00 95.94 115 ASN A CA 1
ATOM 880 C C . ASN A 1 115 ? 12.188 3.640 0.118 1.00 95.94 115 ASN A C 1
ATOM 882 O O . ASN A 1 115 ? 11.568 4.064 -0.861 1.00 95.94 115 ASN A O 1
ATOM 886 N N . TRP A 1 116 ? 11.798 3.813 1.372 1.00 95.50 116 TRP A N 1
ATOM 887 C CA . TRP A 1 116 ? 10.656 4.615 1.750 1.00 95.50 116 TRP A CA 1
ATOM 888 C C . TRP A 1 116 ? 10.838 5.182 3.157 1.00 95.50 116 TRP A C 1
ATOM 890 O O . TRP A 1 116 ? 11.465 4.583 4.031 1.00 95.50 116 TRP A O 1
ATOM 900 N N . ILE A 1 117 ? 10.272 6.361 3.394 1.00 96.81 117 ILE A N 1
ATOM 901 C CA . ILE A 1 117 ? 10.111 6.929 4.733 1.00 96.81 117 ILE A CA 1
ATOM 902 C C . ILE A 1 117 ? 8.646 7.261 4.962 1.00 96.81 117 ILE A C 1
ATOM 904 O O . ILE A 1 117 ? 7.956 7.705 4.050 1.00 96.81 117 ILE A O 1
ATOM 908 N N . MET A 1 118 ? 8.185 7.085 6.192 1.00 97.06 118 MET A N 1
ATOM 909 C CA . MET A 1 118 ? 6.796 7.277 6.579 1.00 97.06 118 MET A CA 1
ATOM 910 C C . MET A 1 118 ? 6.697 8.120 7.860 1.00 97.06 118 MET A C 1
ATOM 912 O O . MET A 1 118 ? 6.579 7.580 8.968 1.00 97.06 118 MET A O 1
ATOM 916 N N . PRO A 1 119 ? 6.792 9.457 7.757 1.00 97.44 119 PRO A N 1
ATOM 917 C CA . PRO A 1 119 ? 6.468 10.342 8.863 1.00 97.44 119 PRO A CA 1
ATOM 918 C C . PRO A 1 119 ? 4.953 10.406 9.100 1.00 97.44 119 PRO A C 1
ATOM 920 O O . PRO A 1 119 ? 4.145 10.514 8.176 1.00 97.44 119 PRO A O 1
ATOM 923 N N . MET A 1 120 ? 4.574 10.415 10.372 1.00 97.88 120 MET A N 1
ATOM 924 C CA . MET A 1 120 ? 3.191 10.478 10.826 1.00 97.88 120 MET A CA 1
ATOM 925 C C . MET A 1 120 ? 3.034 11.477 11.970 1.00 97.88 120 MET A C 1
ATOM 927 O O . MET A 1 120 ? 3.914 11.635 12.820 1.00 97.88 120 MET A O 1
ATOM 931 N N . ALA A 1 121 ? 1.875 12.124 12.025 1.00 98.06 121 ALA A N 1
ATOM 932 C CA . ALA A 1 121 ? 1.464 12.973 13.131 1.00 98.06 121 ALA A CA 1
ATOM 933 C C . ALA A 1 121 ? 0.042 12.607 13.556 1.00 98.06 121 ALA A C 1
ATOM 935 O O . ALA A 1 121 ? -0.910 12.779 12.798 1.00 98.06 121 ALA A O 1
ATOM 936 N N . GLN A 1 122 ? -0.104 12.140 14.790 1.00 98.12 122 GLN A N 1
ATOM 937 C CA . GLN A 1 122 ? -1.362 11.661 15.346 1.00 98.12 122 GLN A CA 1
ATOM 938 C C . GLN A 1 122 ? -1.797 12.506 16.542 1.00 98.12 122 GLN A C 1
ATOM 940 O O . GLN A 1 122 ? -0.976 12.902 17.369 1.00 98.12 122 GLN A O 1
ATOM 945 N N . ARG A 1 123 ? -3.095 12.790 16.668 1.00 97.50 123 ARG A N 1
ATOM 946 C CA . ARG A 1 123 ? -3.670 13.465 17.841 1.00 97.50 123 ARG A CA 1
ATOM 947 C C . ARG A 1 123 ? -5.134 13.118 18.045 1.00 97.50 123 ARG A C 1
ATOM 949 O O . ARG A 1 123 ? -5.861 12.826 17.100 1.00 97.50 123 ARG A O 1
ATOM 956 N N . GLN A 1 124 ? -5.612 13.329 19.265 1.00 97.81 124 GLN A N 1
ATOM 957 C CA . GLN A 1 124 ? -7.048 13.376 19.518 1.00 97.81 124 GLN A CA 1
ATOM 958 C C . GLN A 1 124 ? -7.678 14.613 18.841 1.00 97.81 124 GLN A C 1
ATOM 960 O O . GLN A 1 124 ? -7.195 15.750 18.980 1.00 97.81 124 GLN A O 1
ATOM 965 N N . LEU A 1 125 ? -8.790 14.403 18.138 1.00 97.50 125 LEU A N 1
ATOM 966 C CA . LEU A 1 125 ? -9.621 15.435 17.526 1.00 97.50 125 LEU A CA 1
ATOM 967 C C . LEU A 1 125 ? -11.111 15.121 17.745 1.00 97.50 125 LEU A C 1
ATOM 969 O O . LEU A 1 125 ? -11.708 14.255 17.103 1.00 97.50 125 LEU A O 1
ATOM 973 N N . GLY A 1 126 ? -11.731 15.851 18.677 1.00 95.94 126 GLY A N 1
ATOM 974 C CA . GLY A 1 126 ? -13.107 15.585 19.090 1.00 95.94 126 GLY A CA 1
ATOM 975 C C . GLY A 1 126 ? -13.240 14.179 19.679 1.00 95.94 126 GLY A C 1
ATOM 976 O O . GLY A 1 126 ? -12.467 13.791 20.555 1.00 95.94 126 GLY A O 1
ATOM 977 N N . LYS A 1 127 ? -14.205 13.407 19.174 1.00 95.50 127 LYS A N 1
ATOM 978 C CA . LYS A 1 127 ? -14.478 12.030 19.618 1.00 95.50 127 LYS A CA 1
ATOM 979 C C . LYS A 1 127 ? -13.657 10.964 18.875 1.00 95.50 127 LYS A C 1
ATOM 981 O O . LYS A 1 127 ? -14.010 9.790 18.926 1.00 95.50 127 LYS A O 1
ATOM 986 N N . GLY A 1 128 ? -12.625 11.357 18.140 1.00 97.00 128 GLY A N 1
ATOM 987 C CA . GLY A 1 128 ? -11.827 10.442 17.334 1.00 97.00 128 GLY A CA 1
ATOM 988 C C . GLY A 1 128 ? -10.364 10.846 17.264 1.00 97.00 128 GLY A C 1
ATOM 989 O O . GLY A 1 128 ? -9.965 11.888 17.789 1.00 97.00 128 GLY A O 1
ATOM 990 N N . THR A 1 129 ? -9.574 10.016 16.606 1.00 98.12 129 THR A N 1
ATOM 991 C CA . THR A 1 129 ? -8.144 10.232 16.398 1.00 98.12 129 THR A CA 1
ATOM 992 C C . THR A 1 129 ? -7.925 10.693 14.968 1.00 98.12 129 THR A C 1
ATOM 994 O O . THR A 1 129 ? -8.413 10.060 14.041 1.00 98.12 129 THR A O 1
ATOM 997 N N . LEU A 1 130 ? -7.221 11.810 14.798 1.00 98.44 130 LEU A N 1
ATOM 998 C CA . LEU A 1 130 ? -6.723 12.259 13.503 1.00 98.44 130 LEU A CA 1
ATOM 999 C C . LEU A 1 130 ? -5.272 11.804 13.363 1.00 98.44 130 LEU A C 1
ATOM 1001 O O . LEU A 1 130 ? -4.454 12.151 14.221 1.00 98.44 130 LEU A O 1
ATOM 1005 N N . THR A 1 131 ? -4.959 11.144 12.255 1.00 98.38 131 THR A N 1
ATOM 1006 C CA . THR A 1 131 ? -3.593 10.816 11.842 1.00 98.38 131 THR A CA 1
ATOM 1007 C C . THR A 1 131 ? -3.327 11.425 10.474 1.00 98.38 131 THR A C 1
ATOM 1009 O O . THR A 1 131 ? -4.093 11.240 9.535 1.00 98.38 131 THR A O 1
ATOM 1012 N N . LEU A 1 132 ? -2.256 12.203 10.373 1.00 98.31 132 LEU A N 1
ATOM 1013 C CA . LEU A 1 132 ? -1.707 12.683 9.111 1.00 98.31 132 LEU A CA 1
ATOM 1014 C C . LEU A 1 132 ? -0.496 11.821 8.789 1.00 98.31 132 LEU A C 1
ATOM 1016 O O . LEU A 1 132 ? 0.360 11.644 9.661 1.00 98.31 132 LEU A O 1
ATOM 1020 N N . ARG A 1 133 ? -0.418 11.301 7.569 1.00 97.44 133 ARG A N 1
ATOM 1021 C CA . ARG A 1 133 ? 0.654 10.403 7.144 1.00 97.44 133 ARG A CA 1
ATOM 1022 C C . ARG A 1 133 ? 1.154 10.788 5.765 1.00 97.44 133 ARG A C 1
ATOM 1024 O O . ARG A 1 133 ? 0.366 11.131 4.889 1.00 97.44 133 ARG A O 1
ATOM 1031 N N . ALA A 1 134 ? 2.465 10.736 5.596 1.00 97.44 134 ALA A N 1
ATOM 1032 C CA . ALA A 1 134 ? 3.087 10.752 4.286 1.00 97.44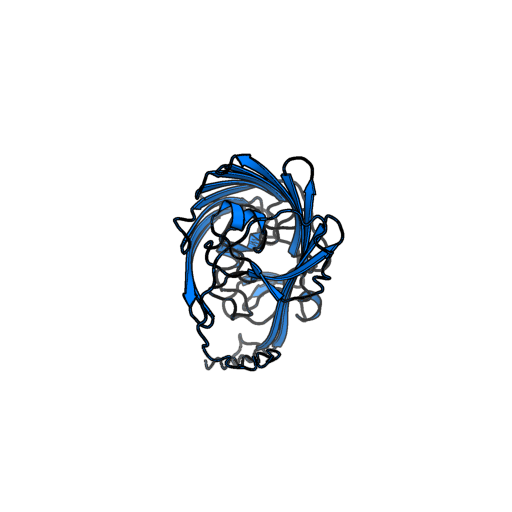 134 ALA A CA 1
ATOM 1033 C C . ALA A 1 134 ? 3.948 9.502 4.146 1.00 97.44 134 ALA A C 1
ATOM 1035 O O . ALA A 1 134 ? 4.521 9.052 5.136 1.00 97.44 134 ALA A O 1
ATOM 1036 N N . MET A 1 135 ? 4.067 8.986 2.931 1.00 97.38 135 MET A N 1
ATOM 1037 C CA . MET A 1 135 ? 5.039 7.971 2.561 1.00 97.38 135 MET A CA 1
ATOM 1038 C C . MET A 1 135 ? 5.798 8.468 1.335 1.00 97.38 135 MET A C 1
ATOM 1040 O O . MET A 1 135 ? 5.188 8.787 0.315 1.00 97.38 135 MET A O 1
ATOM 1044 N N . LEU A 1 136 ? 7.117 8.596 1.460 1.00 97.50 136 LEU A N 1
ATOM 1045 C CA . LEU A 1 136 ? 7.969 9.202 0.441 1.00 97.50 136 LEU A CA 1
ATOM 1046 C C . LEU A 1 136 ? 9.059 8.233 -0.005 1.00 97.50 136 LEU A C 1
ATOM 1048 O O . LEU A 1 136 ? 9.664 7.584 0.849 1.00 97.50 136 LEU A O 1
ATOM 1052 N N . SER A 1 137 ? 9.355 8.198 -1.303 1.00 97.38 137 SER A N 1
ATOM 1053 C CA . SER A 1 137 ? 10.466 7.429 -1.873 1.00 97.38 137 SER A CA 1
ATOM 1054 C C . SER A 1 137 ? 11.507 8.335 -2.523 1.00 97.38 137 SER A C 1
ATOM 1056 O O . SER A 1 137 ? 11.184 9.267 -3.249 1.00 97.38 137 SER A O 1
ATOM 1058 N N . PHE A 1 138 ? 12.790 8.041 -2.328 1.00 97.19 138 PHE A N 1
ATOM 1059 C CA . PHE A 1 138 ? 13.882 8.672 -3.076 1.00 97.19 138 PHE A CA 1
ATOM 1060 C C . PHE A 1 138 ? 14.344 7.832 -4.273 1.00 97.19 138 PHE A C 1
ATOM 1062 O O . PHE A 1 138 ? 15.322 8.191 -4.935 1.00 97.19 138 PHE A O 1
ATOM 1069 N N . GLU A 1 139 ? 13.646 6.737 -4.585 1.00 96.94 139 GLU A N 1
ATOM 1070 C CA . GLU A 1 139 ? 13.915 5.897 -5.755 1.00 96.94 139 GLU A CA 1
ATOM 1071 C C . GLU A 1 139 ? 14.019 6.667 -7.079 1.00 96.94 139 GLU A C 1
ATOM 1073 O O . GLU A 1 139 ? 14.951 6.387 -7.838 1.00 96.94 139 GLU A O 1
ATOM 1078 N N . PRO A 1 140 ? 13.195 7.693 -7.372 1.00 96.56 140 PRO A N 1
ATOM 1079 C CA . PRO A 1 140 ? 13.333 8.467 -8.609 1.00 96.56 140 PRO A CA 1
ATOM 1080 C C . PRO A 1 140 ? 14.701 9.149 -8.770 1.00 96.56 140 PRO A C 1
ATOM 1082 O O . PRO A 1 140 ? 15.135 9.424 -9.891 1.00 96.56 140 PRO A O 1
ATOM 1085 N N . GLY A 1 141 ? 15.392 9.429 -7.658 1.00 96.38 141 GLY A N 1
ATOM 1086 C CA . GLY A 1 141 ? 16.730 10.021 -7.637 1.00 96.38 141 GLY A CA 1
ATOM 1087 C C . GLY A 1 141 ? 17.872 9.005 -7.707 1.00 96.38 141 GLY A C 1
ATOM 1088 O O . GLY A 1 141 ? 18.980 9.364 -8.106 1.00 96.38 141 GLY A O 1
ATOM 1089 N N . THR A 1 142 ? 17.628 7.744 -7.346 1.00 95.88 142 THR A N 1
ATOM 1090 C CA . THR A 1 142 ? 18.657 6.689 -7.266 1.00 95.88 142 THR A CA 1
ATOM 1091 C C . THR A 1 142 ? 18.547 5.680 -8.415 1.00 95.88 142 THR A C 1
ATOM 1093 O O . THR A 1 142 ? 19.559 5.161 -8.894 1.00 95.88 142 THR A O 1
ATOM 1096 N N . VAL A 1 143 ? 17.340 5.431 -8.925 1.00 96.50 143 VAL A N 1
ATOM 1097 C CA . VAL A 1 143 ? 17.053 4.510 -10.028 1.00 96.50 143 VAL A CA 1
ATOM 1098 C C . VAL A 1 143 ? 17.225 5.231 -11.366 1.00 96.50 143 VAL A C 1
ATOM 1100 O O . VAL A 1 143 ? 16.307 5.791 -11.968 1.00 96.50 143 VAL A O 1
ATOM 1103 N N . SER A 1 144 ? 18.453 5.184 -11.879 1.00 93.88 144 SER A N 1
ATOM 1104 C CA . SER A 1 144 ? 18.793 5.782 -13.174 1.00 93.88 144 SER A CA 1
ATOM 1105 C C . SER A 1 144 ? 17.931 5.244 -14.327 1.00 93.88 144 SER A C 1
ATOM 1107 O O . SER A 1 144 ? 17.585 4.063 -14.377 1.00 93.88 144 SER A O 1
ATOM 1109 N N . LYS A 1 145 ? 17.633 6.094 -15.318 1.00 93.12 145 LYS A N 1
ATOM 1110 C CA . LYS A 1 145 ? 16.846 5.732 -16.517 1.00 93.12 145 LYS A CA 1
ATOM 1111 C C . LYS A 1 145 ? 15.429 5.202 -16.211 1.00 93.12 145 LYS A C 1
ATOM 1113 O O . LYS A 1 145 ? 14.892 4.472 -17.039 1.00 93.12 145 LYS A O 1
ATOM 1118 N N . ARG A 1 146 ? 14.847 5.561 -15.054 1.00 93.44 146 ARG A N 1
ATOM 1119 C CA . ARG A 1 146 ? 13.470 5.222 -14.635 1.00 93.44 146 ARG A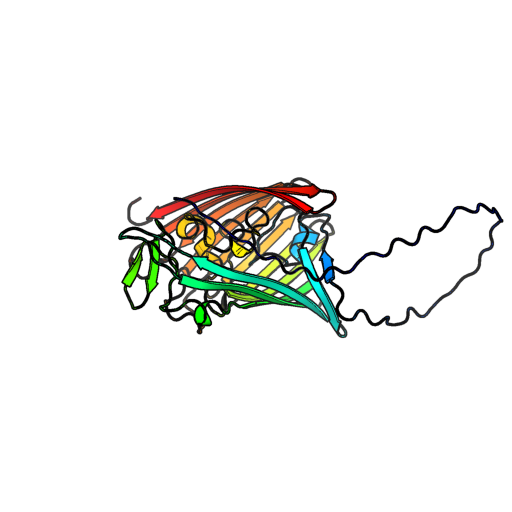 CA 1
ATOM 1120 C C . ARG A 1 146 ? 13.154 3.722 -14.612 1.00 93.44 146 ARG A C 1
ATOM 1122 O O . ARG A 1 146 ? 12.010 3.331 -14.793 1.00 93.44 146 ARG A O 1
ATOM 1129 N N . ARG A 1 147 ? 14.168 2.873 -14.429 1.00 94.38 147 ARG A N 1
ATOM 1130 C CA . ARG A 1 147 ? 13.977 1.425 -14.274 1.00 94.38 147 ARG A CA 1
ATOM 1131 C C . ARG A 1 147 ? 15.160 0.747 -13.602 1.00 94.38 147 ARG A C 1
ATOM 1133 O O . ARG A 1 147 ? 16.283 1.217 -13.781 1.00 94.38 147 ARG A O 1
ATOM 1140 N N . TYR A 1 148 ? 14.970 -0.398 -12.962 1.00 94.12 148 TYR A N 1
ATOM 1141 C CA . TYR A 1 148 ? 16.031 -1.336 -12.576 1.00 94.12 148 TYR A CA 1
ATOM 1142 C C . TYR A 1 148 ? 15.832 -2.720 -13.223 1.00 94.12 148 TYR A C 1
ATOM 1144 O O . TYR A 1 148 ? 14.732 -3.003 -13.690 1.00 94.12 148 TYR A O 1
ATOM 1152 N N . PRO A 1 149 ? 16.890 -3.545 -13.376 1.00 94.38 149 PRO A N 1
ATOM 1153 C CA . PRO A 1 149 ? 16.795 -4.856 -14.022 1.00 94.38 149 PRO A CA 1
ATOM 1154 C C . PRO A 1 149 ? 16.058 -5.869 -13.145 1.00 94.38 149 PRO A C 1
ATOM 1156 O O . PRO A 1 149 ? 16.443 -6.091 -12.001 1.00 94.38 149 PRO A O 1
ATOM 1159 N N . GLU A 1 150 ? 15.053 -6.528 -13.708 1.00 92.69 150 GLU A N 1
ATOM 1160 C CA . GLU A 1 150 ? 14.239 -7.530 -13.023 1.00 92.69 150 GLU A CA 1
ATOM 1161 C C . GLU A 1 150 ? 13.638 -8.477 -14.065 1.00 92.69 150 GLU A C 1
ATOM 1163 O O . GLU A 1 150 ? 12.639 -8.185 -14.720 1.00 92.69 150 GLU A O 1
ATOM 1168 N N . LEU A 1 151 ? 14.318 -9.599 -14.303 1.00 91.31 151 LEU A N 1
ATOM 1169 C CA . LEU A 1 151 ? 13.952 -10.521 -15.378 1.00 91.31 151 LEU A CA 1
ATOM 1170 C C . LEU A 1 151 ? 12.519 -11.037 -15.200 1.00 91.31 151 LEU A C 1
ATOM 1172 O O . LEU A 1 151 ? 12.123 -11.397 -14.096 1.00 91.31 151 LEU A O 1
ATOM 1176 N N . PHE A 1 152 ? 11.789 -11.152 -16.314 1.00 89.75 152 PHE A N 1
ATOM 1177 C CA . PHE A 1 152 ? 10.378 -11.562 -16.395 1.00 89.75 152 PHE A CA 1
ATOM 1178 C C . PHE A 1 152 ? 9.353 -10.534 -15.907 1.00 89.75 152 PHE A C 1
ATOM 1180 O O . PHE A 1 152 ? 8.167 -10.720 -16.192 1.00 89.75 152 PHE A O 1
ATOM 1187 N N . GLN A 1 153 ? 9.791 -9.447 -15.269 1.00 88.00 153 GLN A N 1
ATOM 1188 C CA . GLN A 1 153 ? 8.923 -8.336 -14.903 1.00 88.00 153 GLN A CA 1
ATOM 1189 C C . GLN A 1 153 ? 8.449 -7.587 -16.154 1.00 88.00 153 GLN A C 1
ATOM 1191 O O . GLN A 1 153 ? 9.187 -7.424 -17.138 1.00 88.00 153 GLN A O 1
ATOM 1196 N N . GLN A 1 154 ? 7.192 -7.160 -16.113 1.00 80.81 154 GLN A N 1
ATOM 1197 C CA . GLN A 1 154 ? 6.541 -6.305 -17.098 1.00 80.81 154 GLN A CA 1
ATOM 1198 C C . GLN A 1 154 ? 5.630 -5.339 -16.346 1.00 80.81 154 GLN A C 1
ATOM 1200 O O . GLN A 1 154 ? 4.994 -5.747 -15.376 1.00 80.81 154 GLN A O 1
ATOM 1205 N N . GLY A 1 155 ? 5.546 -4.098 -16.810 1.00 73.81 155 GLY A N 1
ATOM 1206 C CA . GLY A 1 155 ? 4.653 -3.097 -16.231 1.00 73.81 155 GLY A CA 1
ATOM 1207 C C . GLY A 1 155 ? 5.105 -1.680 -16.548 1.00 73.81 155 GLY A C 1
ATOM 1208 O O . GLY A 1 155 ? 6.287 -1.448 -16.809 1.00 73.81 155 GLY A O 1
ATOM 1209 N N . GLU A 1 156 ? 4.146 -0.758 -16.549 1.00 85.25 156 GLU A N 1
ATOM 1210 C CA . GLU A 1 156 ? 4.331 0.683 -16.731 1.00 85.25 156 GLU A CA 1
ATOM 1211 C C . GLU A 1 156 ? 5.268 1.088 -17.895 1.00 85.25 156 GLU A C 1
ATOM 1213 O O . GLU A 1 156 ? 5.502 0.349 -18.862 1.00 85.25 156 GLU A O 1
ATOM 1218 N N . THR A 1 157 ? 5.755 2.332 -17.865 1.00 90.38 157 THR A N 1
ATOM 1219 C CA . THR A 1 157 ? 6.555 2.915 -18.941 1.00 90.38 157 THR A CA 1
ATOM 1220 C C . THR A 1 157 ? 7.808 3.631 -18.451 1.00 90.38 157 THR A C 1
ATOM 1222 O O . THR A 1 157 ? 7.885 4.146 -17.336 1.00 90.38 157 THR A O 1
ATOM 1225 N N . ALA A 1 158 ? 8.817 3.647 -19.322 1.00 91.56 158 ALA A N 1
ATOM 1226 C CA . ALA A 1 158 ? 9.984 4.505 -19.210 1.00 91.56 158 ALA A CA 1
ATOM 1227 C C . ALA A 1 158 ? 10.316 5.114 -20.579 1.00 91.56 158 ALA A C 1
ATOM 1229 O O . ALA A 1 158 ? 10.671 4.404 -21.528 1.00 91.56 158 ALA A O 1
ATOM 1230 N N . PHE A 1 159 ? 10.239 6.441 -20.667 1.00 92.31 159 PHE A N 1
ATOM 1231 C CA . PHE A 1 159 ? 10.386 7.223 -21.896 1.00 92.31 159 PHE A CA 1
ATOM 1232 C C . PHE A 1 159 ? 9.369 6.818 -22.979 1.00 92.31 159 PHE A C 1
ATOM 1234 O O . PHE A 1 159 ? 9.721 6.654 -24.152 1.00 92.31 159 PHE A O 1
ATOM 1241 N N . GLY A 1 160 ? 8.115 6.603 -22.571 1.00 90.00 160 GLY A N 1
ATOM 1242 C CA . GLY A 1 160 ? 6.990 6.234 -23.434 1.00 90.00 160 GLY A CA 1
ATOM 1243 C C . GLY A 1 160 ? 7.045 4.804 -23.977 1.00 90.00 160 GLY A C 1
ATOM 1244 O O . GLY A 1 160 ? 6.381 4.494 -24.965 1.00 90.00 160 GLY A O 1
ATOM 1245 N N . ARG A 1 161 ? 7.868 3.928 -23.387 1.00 90.06 161 ARG A N 1
ATOM 1246 C CA . ARG A 1 161 ? 8.014 2.520 -23.790 1.00 90.06 161 ARG A CA 1
ATOM 1247 C C . ARG A 1 161 ? 7.755 1.595 -22.613 1.00 90.06 161 ARG A C 1
ATOM 1249 O O . ARG A 1 161 ? 8.193 1.905 -21.511 1.00 90.06 161 ARG A O 1
ATOM 1256 N N . VAL A 1 162 ? 7.132 0.447 -22.882 1.00 90.25 162 VAL A N 1
ATOM 1257 C CA . VAL A 1 162 ? 6.927 -0.630 -21.898 1.00 90.25 162 VAL A CA 1
ATOM 1258 C C . VAL A 1 162 ? 8.254 -0.996 -21.236 1.00 90.25 162 VAL A C 1
ATOM 1260 O O . VAL A 1 162 ? 9.260 -1.196 -21.934 1.00 90.25 162 VAL A O 1
ATOM 1263 N N . VAL A 1 163 ? 8.254 -1.139 -19.913 1.00 90.69 163 VAL A N 1
ATOM 1264 C CA . VAL A 1 163 ? 9.376 -1.767 -19.215 1.00 90.69 163 VAL A CA 1
ATOM 1265 C C . VAL A 1 163 ? 9.260 -3.286 -19.355 1.00 90.69 163 VAL A C 1
ATOM 1267 O O . VAL A 1 163 ? 8.249 -3.892 -19.014 1.00 90.69 163 VAL A O 1
ATOM 1270 N N . VAL A 1 164 ? 10.309 -3.902 -19.900 1.00 91.44 164 VAL A N 1
ATOM 1271 C CA . VAL A 1 164 ? 10.436 -5.357 -20.058 1.00 91.44 164 VAL A CA 1
ATOM 1272 C C . VAL A 1 164 ? 11.729 -5.787 -19.387 1.00 91.44 164 VAL A C 1
ATOM 1274 O O . VAL A 1 164 ? 12.758 -5.133 -19.589 1.00 91.44 164 VAL A O 1
ATOM 1277 N N . ASP A 1 165 ? 11.680 -6.886 -18.631 1.00 92.81 165 ASP A N 1
ATOM 1278 C CA . ASP A 1 165 ? 12.812 -7.385 -17.838 1.00 92.81 165 ASP A CA 1
ATOM 1279 C C . ASP A 1 165 ? 13.364 -6.327 -16.878 1.00 92.81 165 ASP A C 1
ATOM 1281 O O . ASP A 1 165 ? 14.573 -6.191 -16.653 1.00 92.81 165 ASP A O 1
ATOM 1285 N N . GLY A 1 166 ? 12.457 -5.528 -16.336 1.00 93.12 166 GLY A N 1
ATOM 1286 C CA . GLY A 1 166 ? 12.776 -4.490 -15.389 1.00 93.12 166 GLY A CA 1
ATOM 1287 C C . GLY A 1 166 ? 11.539 -3.968 -14.701 1.00 93.12 166 GLY A C 1
ATOM 1288 O O . GLY A 1 166 ? 10.416 -4.253 -15.113 1.00 93.12 166 GLY A O 1
ATOM 1289 N N . GLN A 1 167 ? 11.792 -3.156 -13.690 1.00 93.31 167 GLN A N 1
ATOM 1290 C CA . GLN A 1 167 ? 10.765 -2.515 -12.896 1.00 93.31 167 GLN A CA 1
ATOM 1291 C C . GLN A 1 167 ? 11.032 -1.024 -12.779 1.00 93.31 167 GLN A C 1
ATOM 1293 O O . GLN A 1 167 ? 12.189 -0.597 -12.823 1.00 93.31 167 GLN A O 1
ATOM 1298 N N . HIS A 1 168 ? 9.971 -0.231 -12.689 1.00 94.00 168 HIS A N 1
ATOM 1299 C CA . HIS A 1 168 ? 10.056 1.211 -12.470 1.00 94.00 168 HIS A CA 1
ATOM 1300 C C . HIS A 1 168 ? 10.370 1.525 -10.993 1.00 94.00 168 HIS A C 1
ATOM 1302 O O . HIS A 1 168 ? 10.146 0.687 -10.122 1.00 94.00 168 HIS A O 1
ATOM 1308 N N . PRO A 1 169 ? 10.945 2.702 -10.689 1.00 94.81 169 PRO A N 1
ATOM 1309 C CA . PRO A 1 169 ? 10.968 3.190 -9.315 1.00 94.81 169 PRO A CA 1
ATOM 1310 C C . PRO A 1 169 ? 9.548 3.492 -8.831 1.00 94.81 169 PRO A C 1
ATOM 1312 O O . PRO A 1 169 ? 8.682 3.835 -9.642 1.00 94.81 169 PRO A O 1
ATOM 1315 N N . HIS A 1 170 ? 9.351 3.458 -7.519 1.00 95.19 170 HIS A N 1
ATOM 1316 C CA . HIS A 1 170 ? 8.207 4.121 -6.907 1.00 95.19 170 HIS A CA 1
ATOM 1317 C C . HIS A 1 170 ? 8.246 5.635 -7.151 1.00 95.19 170 HIS A C 1
ATOM 1319 O O . HIS A 1 170 ? 9.310 6.232 -7.350 1.00 95.19 170 HIS A O 1
ATOM 1325 N N . ASP A 1 171 ? 7.077 6.258 -7.085 1.00 95.50 171 ASP A N 1
ATOM 1326 C CA . ASP A 1 171 ? 6.916 7.706 -7.102 1.00 95.50 171 ASP A CA 1
ATOM 1327 C C . ASP A 1 171 ? 7.449 8.347 -5.813 1.00 95.50 171 ASP A C 1
ATOM 1329 O O . ASP A 1 171 ? 7.470 7.742 -4.740 1.00 95.50 171 ASP A O 1
ATOM 1333 N N . PHE A 1 172 ? 7.889 9.605 -5.898 1.00 97.31 172 PHE A N 1
ATOM 1334 C CA . PHE A 1 172 ? 8.411 10.338 -4.747 1.00 97.31 172 PHE A CA 1
ATOM 1335 C C . PHE A 1 172 ? 7.355 10.474 -3.653 1.00 97.31 172 PHE A C 1
ATOM 1337 O O . PHE A 1 172 ? 7.682 10.353 -2.474 1.00 97.31 172 PHE A O 1
ATOM 1344 N N . PHE A 1 173 ? 6.100 10.698 -4.039 1.00 96.94 173 PHE A N 1
ATOM 1345 C CA . PHE A 1 173 ? 4.951 10.639 -3.149 1.00 96.94 173 PHE A CA 1
ATOM 1346 C C . PHE A 1 173 ? 4.251 9.298 -3.355 1.00 96.94 173 PHE A C 1
ATOM 1348 O O . PHE A 1 173 ? 3.555 9.120 -4.343 1.00 96.94 173 PHE A O 1
ATOM 1355 N N . MET A 1 174 ? 4.424 8.370 -2.419 1.00 96.69 174 MET A N 1
ATOM 1356 C CA . MET A 1 174 ? 3.688 7.100 -2.426 1.00 96.69 174 MET A CA 1
ATOM 1357 C C . MET A 1 174 ? 2.393 7.209 -1.623 1.00 96.69 174 MET A C 1
ATOM 1359 O O . MET A 1 174 ? 1.404 6.555 -1.925 1.00 96.69 174 MET A O 1
ATOM 1363 N N . GLU A 1 175 ? 2.379 8.070 -0.602 1.00 97.31 175 GLU A N 1
ATOM 1364 C CA . GLU A 1 175 ? 1.167 8.377 0.146 1.00 97.31 175 GLU A CA 1
ATOM 1365 C C . GLU A 1 175 ? 1.198 9.799 0.710 1.00 97.31 175 GLU A C 1
ATOM 1367 O O . GLU A 1 175 ? 2.215 10.262 1.232 1.00 97.31 175 GLU A O 1
ATOM 1372 N N . LEU A 1 176 ? 0.055 10.476 0.670 1.00 97.88 176 LEU A N 1
ATOM 1373 C CA . LEU A 1 176 ? -0.243 11.705 1.394 1.00 97.88 176 LEU A CA 1
ATOM 1374 C C . LEU A 1 176 ? -1.680 11.603 1.900 1.00 97.88 176 LEU A C 1
ATOM 1376 O O . LEU A 1 176 ? -2.614 11.846 1.146 1.00 97.88 176 LEU A O 1
ATOM 1380 N N . ALA A 1 177 ? -1.869 11.249 3.167 1.00 98.25 177 ALA A N 1
ATOM 1381 C CA . ALA A 1 177 ? -3.170 10.855 3.689 1.00 98.25 177 ALA A CA 1
ATOM 1382 C C . ALA A 1 177 ? -3.555 11.570 4.988 1.00 98.25 177 ALA A C 1
ATOM 1384 O O . ALA A 1 177 ? -2.727 11.877 5.854 1.00 98.25 177 ALA A O 1
ATOM 1385 N N . ALA A 1 178 ? -4.862 11.768 5.144 1.00 98.50 178 ALA A N 1
ATOM 1386 C CA . ALA A 1 178 ? -5.505 12.073 6.410 1.00 98.50 178 ALA A CA 1
ATOM 1387 C C . ALA A 1 178 ? -6.458 10.933 6.785 1.00 98.50 178 ALA A C 1
ATOM 1389 O O . ALA A 1 178 ? -7.333 10.549 6.008 1.00 98.50 178 ALA A O 1
ATOM 1390 N N . LEU A 1 179 ? -6.296 10.426 8.002 1.00 98.50 179 LEU A N 1
ATOM 1391 C CA . LEU A 1 179 ? -7.059 9.322 8.562 1.00 98.50 179 LEU A CA 1
ATOM 1392 C C . LEU A 1 179 ? -7.819 9.812 9.793 1.00 98.50 179 LEU A C 1
ATOM 1394 O O . LEU A 1 179 ? -7.255 10.509 10.641 1.00 98.50 179 LEU A O 1
ATOM 1398 N N . TYR A 1 180 ? -9.099 9.465 9.898 1.00 98.44 180 TYR A N 1
ATOM 1399 C CA . TYR A 1 180 ? -9.928 9.786 11.055 1.00 98.44 180 TYR A CA 1
ATOM 1400 C C . TYR A 1 180 ? -10.638 8.550 11.593 1.00 98.44 180 TYR A C 1
ATOM 1402 O O . TYR A 1 180 ? -11.503 7.975 10.935 1.00 98.44 180 TYR A O 1
ATOM 1410 N N . ASP A 1 181 ? -10.312 8.206 12.832 1.00 98.38 181 ASP A N 1
ATOM 1411 C CA . ASP A 1 181 ? -10.834 7.043 13.534 1.00 98.38 181 ASP A CA 1
ATOM 1412 C C . ASP A 1 181 ? -11.813 7.456 14.623 1.00 98.38 181 ASP A C 1
ATOM 1414 O O . ASP A 1 181 ? -11.442 8.062 15.632 1.00 98.38 181 ASP A O 1
ATOM 1418 N N . HIS A 1 182 ? -13.077 7.092 14.448 1.00 98.31 182 HIS A N 1
ATOM 1419 C CA . HIS A 1 182 ? -14.138 7.347 15.404 1.00 98.31 182 HIS A CA 1
ATOM 1420 C C . HIS A 1 182 ? -14.563 6.051 16.099 1.00 98.31 182 HIS A C 1
ATOM 1422 O O . HIS A 1 182 ? -15.299 5.225 15.553 1.00 98.31 182 HIS A O 1
ATOM 1428 N N . LYS A 1 183 ? -14.103 5.877 17.342 1.00 97.06 183 LYS A N 1
ATOM 1429 C CA . LYS A 1 183 ? -14.471 4.732 18.179 1.00 97.06 183 LYS A CA 1
ATOM 1430 C C . LYS A 1 183 ? -15.921 4.884 18.653 1.00 97.06 183 LYS A C 1
ATOM 1432 O O . LYS A 1 183 ? -16.219 5.718 19.505 1.00 97.06 183 LYS A O 1
ATOM 1437 N N . LEU A 1 184 ? -16.818 4.085 18.076 1.00 97.38 184 LEU A N 1
ATOM 1438 C CA . LEU A 1 184 ? -18.253 4.083 18.382 1.00 97.38 184 LEU A CA 1
ATOM 1439 C C . LEU A 1 184 ? -18.561 3.304 19.669 1.00 97.38 184 LEU A C 1
ATOM 1441 O O . LEU A 1 184 ? -19.489 3.645 20.399 1.00 97.38 184 LEU A O 1
ATOM 1445 N N . SER A 1 185 ? -17.785 2.254 19.943 1.00 96.94 185 SER A N 1
ATOM 1446 C CA . SER A 1 185 ? -17.835 1.459 21.174 1.00 96.94 185 SER A CA 1
ATOM 1447 C C . SER A 1 185 ? -16.474 0.805 21.434 1.00 96.94 185 SER A C 1
ATOM 1449 O O . SER A 1 185 ? -15.555 0.937 20.629 1.00 96.94 185 SER A O 1
ATOM 1451 N N . GLU A 1 186 ? -16.331 0.047 22.521 1.00 94.94 186 GLU A N 1
ATOM 1452 C CA . GLU A 1 186 ? -15.121 -0.757 22.764 1.00 94.94 186 GLU A CA 1
ATOM 1453 C C . GLU A 1 186 ? -14.800 -1.724 21.615 1.00 94.94 186 GLU A C 1
ATOM 1455 O O . GLU A 1 186 ? -13.630 -1.964 21.335 1.00 94.94 186 GLU A O 1
ATOM 1460 N N . ASN A 1 187 ? -15.831 -2.201 20.910 1.00 97.62 187 ASN A N 1
ATOM 1461 C CA . ASN A 1 187 ? -15.738 -3.226 19.871 1.00 97.62 187 ASN A CA 1
ATOM 1462 C C . ASN A 1 187 ? -16.051 -2.697 18.467 1.00 97.62 187 ASN A C 1
ATOM 1464 O O . ASN A 1 187 ? -16.258 -3.499 17.557 1.00 97.62 187 ASN A O 1
ATOM 1468 N N . THR A 1 188 ? -16.186 -1.382 18.279 1.00 98.50 188 THR A N 1
ATOM 1469 C CA . THR A 1 188 ? -16.623 -0.815 16.996 1.00 98.50 188 THR A CA 1
ATOM 1470 C C . THR A 1 188 ? -15.854 0.446 16.654 1.00 98.50 188 THR A C 1
ATOM 1472 O O . THR A 1 188 ? -15.868 1.413 17.420 1.00 98.50 188 THR A O 1
ATOM 1475 N N . LEU A 1 189 ? -15.242 0.446 15.473 1.00 98.56 189 LEU A N 1
ATOM 1476 C CA . LEU A 1 189 ? -14.478 1.560 14.930 1.00 98.56 189 LEU A CA 1
ATOM 1477 C C . LEU A 1 189 ? -15.023 1.935 13.550 1.00 98.56 189 LEU A C 1
ATOM 1479 O O . LEU A 1 189 ? -15.190 1.070 12.691 1.00 98.56 189 LEU A O 1
ATOM 1483 N N . LEU A 1 190 ? -15.297 3.222 13.358 1.00 98.62 190 LEU A N 1
ATOM 1484 C CA . LEU A 1 190 ? -15.582 3.813 12.057 1.00 98.62 190 LEU A CA 1
ATOM 1485 C C . LEU A 1 190 ? -14.350 4.603 11.611 1.00 98.62 190 LEU A C 1
ATOM 1487 O O . LEU A 1 190 ? -13.948 5.533 12.308 1.00 98.62 190 LEU A O 1
ATOM 1491 N N . SER A 1 191 ? -13.782 4.240 10.468 1.00 98.44 191 SER A N 1
ATOM 1492 C CA . SER A 1 191 ? -12.555 4.827 9.930 1.00 98.44 191 SER A CA 1
ATOM 1493 C C . SER A 1 191 ? -12.838 5.544 8.618 1.00 98.44 191 SER A C 1
ATOM 1495 O O . SER A 1 191 ? -13.574 5.046 7.764 1.00 98.44 191 SER A O 1
ATOM 1497 N N . PHE A 1 192 ? -12.227 6.710 8.454 1.00 98.50 192 PHE A N 1
ATOM 1498 C CA . PHE A 1 192 ? -12.236 7.485 7.221 1.00 98.50 192 PHE A CA 1
ATOM 1499 C C . PHE A 1 192 ? -10.803 7.725 6.780 1.00 98.50 192 PHE A C 1
ATOM 1501 O O . PHE A 1 192 ? -9.952 8.048 7.605 1.00 98.50 192 PHE A O 1
ATOM 1508 N N . TYR A 1 193 ? -10.556 7.607 5.487 1.00 98.56 193 TYR A N 1
ATOM 1509 C CA . TYR A 1 193 ? -9.261 7.844 4.869 1.00 98.56 193 TYR A CA 1
ATOM 1510 C C . TYR A 1 193 ? -9.479 8.686 3.619 1.00 98.56 193 TYR A C 1
ATOM 1512 O O . TYR A 1 193 ? -10.370 8.394 2.820 1.00 98.56 193 TYR A O 1
ATOM 1520 N N . ALA A 1 194 ? -8.691 9.743 3.473 1.00 98.50 194 ALA A N 1
ATOM 1521 C CA . ALA A 1 194 ? -8.680 10.584 2.288 1.00 98.50 194 ALA A CA 1
ATOM 1522 C C . ALA A 1 194 ? -7.237 10.919 1.931 1.00 98.50 194 ALA A C 1
ATOM 1524 O O . ALA A 1 194 ? -6.479 11.378 2.793 1.00 98.50 194 ALA A O 1
ATOM 1525 N N . ALA A 1 195 ? -6.874 10.705 0.674 1.00 98.06 195 ALA A N 1
ATOM 1526 C CA . ALA A 1 195 ? -5.513 10.874 0.212 1.00 98.06 195 ALA A CA 1
ATOM 1527 C C . ALA A 1 195 ? -5.491 11.320 -1.257 1.00 98.06 195 ALA A C 1
ATOM 1529 O O . ALA A 1 195 ? -6.016 10.596 -2.096 1.00 98.06 195 ALA A O 1
ATOM 1530 N N . PRO A 1 196 ? -4.898 12.479 -1.607 1.00 97.56 196 PRO A N 1
ATOM 1531 C CA . PRO A 1 196 ? -4.593 12.795 -3.006 1.00 97.56 196 PRO A CA 1
ATOM 1532 C C . PRO A 1 196 ? -3.720 11.732 -3.683 1.00 97.56 196 PRO A C 1
ATOM 1534 O O . PRO A 1 196 ? -3.836 11.555 -4.883 1.00 97.56 196 PRO A O 1
ATOM 1537 N N . MET A 1 197 ? -2.890 11.028 -2.911 1.00 96.81 197 MET A N 1
ATOM 1538 C CA . MET A 1 197 ? -2.124 9.867 -3.352 1.00 96.81 197 MET A CA 1
ATOM 1539 C C . MET A 1 197 ? -2.096 8.855 -2.214 1.00 96.81 197 MET A C 1
ATOM 1541 O O . MET A 1 197 ? -1.750 9.234 -1.090 1.00 96.81 197 MET A O 1
ATOM 1545 N N . GLY A 1 198 ? -2.446 7.601 -2.465 1.00 95.50 198 GLY A N 1
ATOM 1546 C CA . GLY A 1 198 ? -2.387 6.574 -1.437 1.00 95.50 198 GLY A CA 1
ATOM 1547 C C . GLY A 1 198 ? -2.990 5.238 -1.837 1.00 95.50 198 GLY A C 1
ATOM 1548 O O . GLY A 1 198 ? -3.108 4.916 -3.010 1.00 95.50 198 GLY A O 1
ATOM 1549 N N . ASP A 1 199 ? -3.381 4.454 -0.840 1.00 95.06 199 ASP A N 1
ATOM 1550 C CA . ASP A 1 199 ? -3.676 3.034 -1.023 1.00 95.06 199 ASP A CA 1
ATOM 1551 C C . ASP A 1 199 ? -5.156 2.735 -0.679 1.00 95.06 199 ASP A C 1
ATOM 1553 O O . ASP A 1 199 ? -5.568 2.820 0.494 1.00 95.06 199 ASP A O 1
ATOM 1557 N N . PRO A 1 200 ? -6.005 2.475 -1.701 1.00 96.50 200 PRO A N 1
ATOM 1558 C CA . PRO A 1 200 ? -7.421 2.188 -1.528 1.00 96.50 200 PRO A CA 1
ATOM 1559 C C . PRO A 1 200 ? -7.625 0.835 -0.835 1.00 96.50 200 PRO A C 1
ATOM 1561 O O . PRO A 1 200 ? -6.714 0.039 -0.661 1.00 96.50 200 PRO A O 1
ATOM 1564 N N . ALA A 1 201 ? -8.860 0.518 -0.452 1.00 96.31 201 ALA A N 1
ATOM 1565 C CA . ALA A 1 201 ? -9.207 -0.777 0.121 1.00 96.31 201 ALA A CA 1
ATOM 1566 C C . ALA A 1 201 ? -9.213 -1.870 -0.964 1.00 96.31 201 ALA A C 1
ATOM 1568 O O . ALA A 1 201 ? -10.269 -2.375 -1.362 1.00 96.31 201 ALA A O 1
ATOM 1569 N N . MET A 1 202 ? -8.041 -2.198 -1.501 1.00 92.56 202 MET A N 1
ATOM 1570 C CA . MET A 1 202 ? -7.810 -3.224 -2.508 1.00 92.56 202 MET A CA 1
ATOM 1571 C C . MET A 1 202 ? -6.444 -3.861 -2.290 1.00 92.56 202 MET A C 1
ATOM 1573 O O . MET A 1 202 ? -5.498 -3.208 -1.890 1.00 92.56 202 MET A O 1
ATOM 1577 N N . GLY A 1 203 ? -6.342 -5.142 -2.626 1.00 86.81 203 GLY A N 1
ATOM 1578 C CA . GLY A 1 203 ? -5.062 -5.817 -2.639 1.00 86.81 203 GLY A CA 1
ATOM 1579 C C . GLY A 1 203 ? -4.630 -6.277 -1.251 1.00 86.81 203 GLY A C 1
ATOM 1580 O O . GLY A 1 203 ? -5.250 -5.926 -0.235 1.00 86.81 203 GLY A O 1
ATOM 1581 N N . PRO A 1 204 ? -3.629 -7.165 -1.216 1.00 87.19 204 PRO A N 1
ATOM 1582 C CA . PRO A 1 204 ? -2.892 -7.407 0.007 1.00 87.19 204 PRO A CA 1
ATOM 1583 C C . PRO A 1 204 ? -2.080 -6.169 0.394 1.00 87.19 204 PRO A C 1
ATOM 1585 O O . PRO A 1 204 ? -1.825 -5.318 -0.454 1.00 87.19 204 PRO A O 1
ATOM 1588 N N . LEU A 1 205 ? -1.539 -6.182 1.612 1.00 89.62 205 LEU A N 1
ATOM 1589 C CA . LEU A 1 205 ? -0.478 -5.269 2.026 1.00 89.62 205 LEU A CA 1
ATOM 1590 C C . LEU A 1 205 ? 0.579 -5.113 0.919 1.00 89.62 205 LEU A C 1
ATOM 1592 O O . LEU A 1 205 ? 1.091 -6.119 0.403 1.00 89.62 205 LEU A O 1
ATOM 1596 N N . ALA A 1 206 ? 0.889 -3.866 0.565 1.00 91.25 206 ALA A N 1
ATOM 1597 C CA . ALA A 1 206 ? 1.886 -3.532 -0.446 1.00 91.25 206 ALA A CA 1
ATOM 1598 C C . ALA A 1 206 ? 3.225 -4.219 -0.154 1.00 91.25 206 ALA A C 1
ATOM 1600 O O . ALA A 1 206 ? 3.648 -4.300 1.004 1.00 91.25 206 ALA A O 1
ATOM 1601 N N . TYR A 1 207 ? 3.891 -4.734 -1.190 1.00 89.75 207 TYR A N 1
ATOM 1602 C CA . TYR A 1 207 ? 5.102 -5.539 -1.026 1.00 89.75 207 TYR A CA 1
ATOM 1603 C C . TYR A 1 207 ? 6.207 -4.896 -0.170 1.00 89.75 207 TYR A C 1
ATOM 1605 O O . TYR A 1 207 ? 6.774 -5.651 0.624 1.00 89.75 207 TYR A O 1
ATOM 1613 N N . PRO A 1 208 ? 6.465 -3.566 -0.214 1.00 90.25 208 PRO A N 1
ATOM 1614 C CA . PRO A 1 208 ? 7.516 -2.955 0.603 1.00 90.25 208 PRO A CA 1
ATOM 1615 C C . PRO A 1 208 ? 7.217 -3.012 2.105 1.00 90.25 208 PRO A C 1
ATOM 1617 O O . PRO A 1 208 ? 8.109 -2.843 2.923 1.00 90.25 208 PRO A O 1
ATOM 1620 N N . HIS A 1 209 ? 5.960 -3.259 2.485 1.00 90.19 209 HIS A N 1
ATOM 1621 C CA . HIS A 1 209 ? 5.527 -3.335 3.878 1.00 90.19 209 HIS A CA 1
ATOM 1622 C C . HIS A 1 209 ? 5.350 -4.768 4.380 1.00 90.19 209 HIS A C 1
ATOM 1624 O O . HIS A 1 209 ? 4.985 -4.957 5.538 1.00 90.19 209 HIS A O 1
ATOM 1630 N N . ARG A 1 210 ? 5.557 -5.798 3.546 1.00 90.88 210 ARG A N 1
ATOM 1631 C CA . ARG A 1 210 ? 5.254 -7.187 3.922 1.00 90.88 210 ARG A CA 1
ATOM 1632 C C . ARG A 1 210 ? 6.298 -7.732 4.897 1.00 90.88 210 ARG A C 1
ATOM 1634 O O . ARG A 1 210 ? 7.425 -7.992 4.482 1.00 90.88 210 ARG A O 1
ATOM 1641 N N . PRO A 1 211 ? 5.916 -8.111 6.131 1.00 90.44 211 PRO A N 1
ATOM 1642 C CA . PRO A 1 211 ? 6.856 -8.719 7.075 1.00 90.44 211 PRO A CA 1
ATOM 1643 C C . PRO A 1 211 ? 7.450 -10.042 6.570 1.00 90.44 211 PRO A C 1
ATOM 1645 O O . PRO A 1 211 ? 8.547 -10.427 6.951 1.00 90.44 211 PRO A O 1
ATOM 1648 N N . SER A 1 212 ? 6.733 -10.766 5.702 1.00 91.00 212 SER A N 1
ATOM 1649 C CA . SER A 1 212 ? 7.207 -12.024 5.108 1.00 91.00 212 SER A CA 1
ATOM 1650 C C . SER A 1 212 ? 8.274 -11.846 4.026 1.00 91.00 212 SER A C 1
ATOM 1652 O O . SER A 1 212 ? 8.831 -12.841 3.574 1.00 91.00 212 SER A O 1
ATOM 1654 N N . ALA A 1 213 ? 8.489 -10.615 3.564 1.00 89.12 213 ALA A N 1
ATOM 1655 C CA . ALA A 1 213 ? 9.435 -10.262 2.513 1.00 89.12 213 ALA A CA 1
ATOM 1656 C C . ALA A 1 213 ? 10.240 -9.006 2.889 1.00 89.12 213 ALA A C 1
ATOM 1658 O O . ALA A 1 213 ? 10.765 -8.336 2.014 1.00 89.12 213 ALA A O 1
ATOM 1659 N N . SER A 1 214 ? 10.367 -8.700 4.186 1.00 89.12 214 SER A N 1
ATOM 1660 C CA . SER A 1 214 ? 11.031 -7.483 4.676 1.00 89.12 214 SER A CA 1
ATOM 1661 C C . SER A 1 214 ? 12.532 -7.429 4.386 1.00 89.12 214 SER A C 1
ATOM 1663 O O . SER A 1 214 ? 13.178 -6.444 4.691 1.00 89.12 214 SER A O 1
ATOM 1665 N N . GLU A 1 215 ? 13.120 -8.513 3.886 1.00 88.25 215 GLU A N 1
ATOM 1666 C CA . GLU A 1 215 ? 14.527 -8.569 3.474 1.00 88.25 215 GLU A CA 1
ATOM 1667 C C . GLU A 1 215 ? 14.676 -8.600 1.944 1.00 88.25 215 GLU A C 1
ATOM 1669 O O . GLU A 1 215 ? 15.798 -8.684 1.444 1.00 88.25 215 GLU A O 1
ATOM 1674 N N . ASP A 1 216 ? 13.564 -8.573 1.198 1.00 90.06 216 ASP A N 1
ATOM 1675 C CA . ASP A 1 216 ? 13.554 -8.560 -0.263 1.00 90.06 216 ASP A CA 1
ATOM 1676 C C . ASP A 1 216 ? 13.435 -7.113 -0.767 1.00 90.06 216 ASP A C 1
ATOM 1678 O O . ASP A 1 216 ? 12.376 -6.495 -0.644 1.00 90.06 216 ASP A O 1
ATOM 1682 N N . PRO A 1 217 ? 14.513 -6.537 -1.323 1.00 89.75 217 PRO A N 1
ATOM 1683 C CA . PRO A 1 217 ? 14.539 -5.127 -1.674 1.00 89.75 217 PRO A CA 1
ATOM 1684 C C . PRO A 1 217 ? 13.879 -4.822 -3.025 1.00 89.75 217 PRO A C 1
ATOM 1686 O O . PRO A 1 217 ? 13.862 -3.655 -3.420 1.00 89.75 217 PRO A O 1
ATOM 1689 N N . ILE A 1 218 ? 13.408 -5.828 -3.769 1.00 89.81 218 ILE A N 1
ATOM 1690 C CA . ILE A 1 218 ? 12.865 -5.681 -5.129 1.00 89.81 218 ILE A CA 1
ATOM 1691 C C . ILE A 1 218 ? 11.411 -6.156 -5.220 1.00 89.81 218 ILE A C 1
ATOM 1693 O O . ILE A 1 218 ? 10.894 -6.833 -4.333 1.00 89.81 218 ILE A O 1
ATOM 1697 N N . ALA A 1 219 ? 10.716 -5.746 -6.281 1.00 90.12 219 ALA A N 1
ATOM 1698 C CA . ALA A 1 219 ? 9.297 -6.029 -6.430 1.00 90.12 219 ALA A CA 1
ATOM 1699 C C . ALA A 1 219 ? 9.037 -7.510 -6.774 1.00 90.12 219 ALA A C 1
ATOM 1701 O O . ALA A 1 219 ? 9.598 -8.052 -7.723 1.00 90.12 219 ALA A O 1
ATOM 1702 N N . PRO A 1 220 ? 8.099 -8.197 -6.102 1.00 90.06 220 PRO A N 1
ATOM 1703 C CA . PRO A 1 220 ? 7.734 -9.549 -6.498 1.00 90.06 220 PRO A CA 1
ATOM 1704 C C . PRO A 1 220 ? 7.119 -9.554 -7.904 1.00 90.06 220 PRO A C 1
ATOM 1706 O O . PRO A 1 220 ? 6.371 -8.648 -8.270 1.00 90.06 220 PRO A O 1
ATOM 1709 N N . LEU A 1 221 ? 7.333 -10.636 -8.663 1.00 88.38 221 LEU A N 1
ATOM 1710 C CA . LEU A 1 221 ? 6.857 -10.746 -10.055 1.00 88.38 221 LEU A CA 1
ATOM 1711 C C . LEU A 1 221 ? 5.341 -10.533 -10.242 1.00 88.38 221 LEU A C 1
ATOM 1713 O O . LEU A 1 221 ? 4.862 -10.239 -11.333 1.00 88.38 221 LEU A O 1
ATOM 1717 N N . GLY A 1 222 ? 4.563 -10.756 -9.182 1.00 86.88 222 GLY A N 1
ATOM 1718 C CA . GLY A 1 222 ? 3.111 -10.601 -9.185 1.00 86.88 222 GLY A CA 1
ATOM 1719 C C . GLY A 1 222 ? 2.608 -9.198 -8.845 1.00 86.88 222 GLY A C 1
ATOM 1720 O O . GLY A 1 222 ? 1.392 -9.017 -8.863 1.00 86.88 222 GLY A O 1
ATOM 1721 N N . HIS A 1 223 ? 3.487 -8.237 -8.532 1.00 89.69 223 HIS A N 1
ATOM 1722 C CA . HIS A 1 223 ? 3.120 -6.935 -7.962 1.00 89.69 223 HIS A CA 1
ATOM 1723 C C . HIS A 1 223 ? 2.041 -6.200 -8.776 1.00 89.69 223 HIS A C 1
ATOM 1725 O O . HIS A 1 223 ? 0.968 -5.876 -8.262 1.00 89.69 223 HIS A O 1
ATOM 1731 N N . HIS A 1 224 ? 2.254 -6.078 -10.089 1.00 86.44 224 HIS A N 1
ATOM 1732 C CA . HIS A 1 224 ? 1.325 -5.432 -11.030 1.00 86.44 224 HIS A CA 1
ATOM 1733 C C . HIS A 1 224 ? -0.052 -6.105 -11.136 1.00 86.44 224 HIS A C 1
ATOM 1735 O O . HIS A 1 224 ? -1.040 -5.503 -11.551 1.00 86.44 224 HIS A O 1
ATOM 1741 N N . LEU A 1 225 ? -0.165 -7.363 -10.708 1.00 85.31 225 LEU A N 1
ATOM 1742 C CA . LEU A 1 225 ? -1.424 -8.111 -10.694 1.00 85.31 225 LEU A CA 1
ATOM 1743 C C . LEU A 1 225 ? -2.119 -8.104 -9.327 1.00 85.31 225 LEU A C 1
ATOM 1745 O O . LEU A 1 225 ? -3.245 -8.600 -9.221 1.00 85.31 225 LEU A O 1
ATOM 1749 N N . GLN A 1 226 ? -1.454 -7.617 -8.280 1.00 88.94 226 GLN A N 1
ATOM 1750 C CA . GLN A 1 226 ? -1.849 -7.846 -6.890 1.00 88.94 226 GLN A CA 1
ATOM 1751 C C . GLN A 1 226 ? -2.014 -6.537 -6.129 1.00 88.94 226 GLN A C 1
ATOM 1753 O O . GLN A 1 226 ? -3.089 -6.300 -5.585 1.00 88.94 226 GLN A O 1
ATOM 1758 N N . ASP A 1 227 ? -0.989 -5.693 -6.125 1.00 88.81 227 ASP A N 1
ATOM 1759 C CA . ASP A 1 227 ? -0.882 -4.535 -5.239 1.00 88.81 227 ASP A CA 1
ATOM 1760 C C . ASP A 1 227 ? -0.363 -3.264 -5.932 1.00 88.81 227 ASP A C 1
ATOM 1762 O O . ASP A 1 227 ? -0.012 -2.320 -5.239 1.00 88.81 227 ASP A O 1
ATOM 1766 N N . SER A 1 228 ? -0.369 -3.166 -7.273 1.00 86.88 228 SER A N 1
ATOM 1767 C CA . SER A 1 228 ? 0.054 -1.921 -7.963 1.00 86.88 228 SER A CA 1
ATOM 1768 C C . SER A 1 228 ? -0.727 -0.668 -7.556 1.00 86.88 228 SER A C 1
ATOM 1770 O O . SER A 1 228 ? -0.19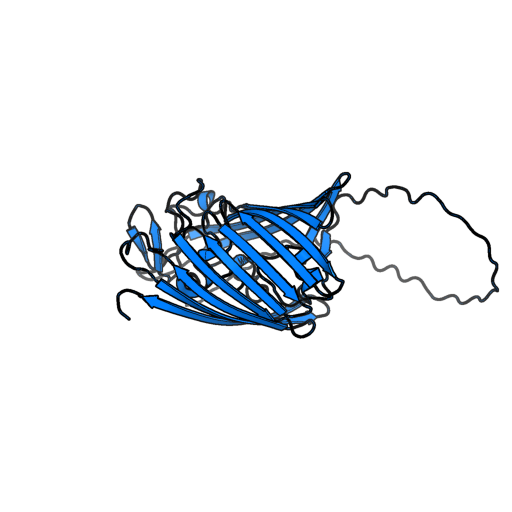4 0.429 -7.606 1.00 86.88 228 SER A O 1
ATOM 1772 N N . THR A 1 229 ? -1.952 -0.809 -7.051 1.00 89.81 229 THR A N 1
ATOM 1773 C CA . THR A 1 229 ? -2.769 0.333 -6.612 1.00 89.81 229 THR A CA 1
ATOM 1774 C C . THR A 1 229 ? -2.404 0.898 -5.247 1.00 89.81 229 THR A C 1
ATOM 1776 O O . THR A 1 229 ? -3.110 1.778 -4.776 1.00 89.81 229 THR A O 1
ATOM 1779 N N . HIS A 1 230 ? -1.343 0.412 -4.601 1.00 92.50 230 HIS A N 1
ATOM 1780 C CA . HIS A 1 230 ? -0.856 0.987 -3.344 1.00 92.50 230 HIS A CA 1
ATOM 1781 C C . HIS A 1 230 ? -0.364 2.445 -3.481 1.00 92.50 230 HIS A C 1
ATOM 1783 O O . HIS A 1 230 ? -0.090 3.099 -2.478 1.00 92.50 230 HIS A O 1
ATOM 1789 N N . ILE A 1 231 ? -0.258 2.945 -4.715 1.00 93.50 231 ILE A N 1
ATOM 1790 C CA . ILE A 1 231 ? 0.008 4.341 -5.071 1.00 93.50 231 ILE A CA 1
ATOM 1791 C C . ILE A 1 231 ? -1.045 4.743 -6.117 1.00 93.50 231 ILE A C 1
ATOM 1793 O O . ILE A 1 231 ? -0.780 4.748 -7.314 1.00 93.50 231 ILE A O 1
ATOM 1797 N N . ALA A 1 232 ? -2.282 4.962 -5.677 1.00 95.62 232 ALA A N 1
ATOM 1798 C CA . ALA A 1 232 ? -3.392 5.424 -6.507 1.00 95.62 232 ALA A CA 1
ATOM 1799 C C . ALA A 1 232 ? -3.753 6.879 -6.187 1.00 95.62 232 ALA A C 1
ATOM 1801 O O . ALA A 1 232 ? -3.646 7.320 -5.038 1.00 95.62 232 ALA A O 1
ATOM 1802 N N . ASP A 1 233 ? -4.263 7.600 -7.184 1.00 96.62 233 ASP A N 1
ATOM 1803 C CA . ASP A 1 233 ? -4.646 8.999 -7.009 1.00 96.62 233 ASP A CA 1
ATOM 1804 C C . ASP A 1 233 ? -6.072 9.155 -6.458 1.00 96.62 233 ASP A C 1
ATOM 1806 O O . ASP A 1 233 ? -6.977 8.344 -6.701 1.00 96.62 233 ASP A O 1
ATOM 1810 N N . ASP A 1 234 ? -6.293 10.270 -5.760 1.00 97.94 234 ASP A N 1
ATOM 1811 C CA . ASP A 1 234 ? -7.611 10.759 -5.341 1.00 97.94 234 ASP A CA 1
ATOM 1812 C C . ASP A 1 234 ? -8.446 9.721 -4.564 1.00 97.94 234 ASP A C 1
ATOM 1814 O O . ASP A 1 234 ? -9.634 9.506 -4.820 1.00 97.94 234 ASP A O 1
ATOM 1818 N N . VAL A 1 235 ? -7.827 9.071 -3.580 1.00 98.38 235 VAL A N 1
ATOM 1819 C CA . VAL A 1 235 ? -8.423 7.985 -2.801 1.00 98.38 235 VAL A CA 1
ATOM 1820 C C . VAL A 1 235 ? -9.304 8.517 -1.673 1.00 98.38 235 VAL A C 1
ATOM 1822 O O . VAL A 1 235 ? -8.890 9.322 -0.835 1.00 98.38 235 VAL A O 1
ATOM 1825 N N . ILE A 1 236 ? -10.515 7.974 -1.580 1.00 98.62 236 ILE A N 1
ATOM 1826 C CA . ILE A 1 236 ? -11.404 8.117 -0.426 1.00 98.62 236 ILE A CA 1
ATOM 1827 C C . ILE A 1 236 ? -11.860 6.726 0.002 1.00 98.62 236 ILE A C 1
ATOM 1829 O O . ILE A 1 236 ? -12.430 5.991 -0.801 1.00 98.62 236 ILE A O 1
ATOM 1833 N N . THR A 1 237 ? -11.683 6.391 1.279 1.00 98.69 237 THR A N 1
ATOM 1834 C CA . THR A 1 237 ? -12.089 5.103 1.857 1.00 98.69 237 THR A CA 1
ATOM 1835 C C . THR A 1 237 ? -12.908 5.312 3.125 1.00 98.69 237 THR A C 1
ATOM 1837 O O . THR A 1 237 ? -12.583 6.146 3.975 1.00 98.69 237 THR A O 1
ATOM 1840 N N . VAL A 1 238 ? -13.959 4.509 3.279 1.00 98.75 238 VAL A N 1
ATOM 1841 C CA . VAL A 1 238 ? -14.693 4.346 4.536 1.00 98.75 238 VAL A CA 1
ATOM 1842 C C . VAL A 1 238 ? -14.593 2.896 4.994 1.00 98.75 238 VAL A C 1
ATOM 1844 O O . VAL A 1 238 ? -14.780 1.970 4.205 1.00 98.75 238 VAL A O 1
ATOM 1847 N N . GLY A 1 239 ? -14.300 2.700 6.277 1.00 98.38 239 GLY A N 1
ATOM 1848 C CA . GLY A 1 239 ? -14.162 1.387 6.895 1.00 98.38 239 GLY A CA 1
ATOM 1849 C C . GLY A 1 239 ? -15.015 1.261 8.150 1.00 98.38 239 GLY A C 1
ATOM 1850 O O . GLY A 1 239 ? -15.060 2.170 8.977 1.00 98.38 239 GLY A O 1
ATOM 1851 N N . LEU A 1 240 ? -15.669 0.115 8.317 1.00 98.75 240 LEU A N 1
ATOM 1852 C CA . LEU A 1 240 ? -16.348 -0.265 9.550 1.00 98.75 240 LEU A CA 1
ATOM 1853 C C . LEU A 1 240 ? -15.700 -1.529 10.104 1.00 98.75 240 LEU A C 1
ATOM 1855 O O . LEU A 1 240 ? -15.707 -2.576 9.457 1.00 98.75 240 LEU A O 1
ATOM 1859 N N . THR A 1 241 ? -15.189 -1.432 11.325 1.00 98.69 241 THR A N 1
ATOM 1860 C CA . THR A 1 241 ? -14.603 -2.560 12.050 1.00 98.69 241 THR A CA 1
ATOM 1861 C C . THR A 1 241 ? -15.494 -2.935 13.221 1.00 98.69 241 THR A C 1
ATOM 1863 O O . THR A 1 241 ? -15.855 -2.081 14.036 1.00 98.69 241 THR A O 1
ATOM 1866 N N . TYR A 1 242 ? -15.821 -4.219 13.330 1.00 98.50 242 TYR A N 1
ATOM 1867 C CA . TYR A 1 242 ? -16.459 -4.815 14.494 1.00 98.50 242 TYR A CA 1
ATOM 1868 C C . TYR A 1 242 ? -15.606 -5.980 14.990 1.00 98.50 242 TYR A C 1
ATOM 1870 O O . TYR A 1 242 ? -15.493 -7.001 14.315 1.00 98.50 242 TYR A O 1
ATOM 1878 N N . ARG A 1 243 ? -15.031 -5.826 16.187 1.00 97.56 243 ARG A N 1
ATOM 1879 C CA . ARG A 1 243 ? -14.089 -6.786 16.785 1.00 97.56 243 ARG A CA 1
ATOM 1880 C C . ARG A 1 243 ? -12.920 -7.105 15.843 1.00 97.56 243 ARG A C 1
ATOM 1882 O O . ARG A 1 243 ? -12.044 -6.268 15.666 1.00 97.56 243 ARG A O 1
ATOM 1889 N N . ASP A 1 244 ? -12.906 -8.306 15.288 1.00 98.12 244 ASP A N 1
ATOM 1890 C CA . ASP A 1 244 ? -11.885 -8.907 14.438 1.00 98.12 244 ASP A CA 1
ATOM 1891 C C . ASP A 1 244 ? -12.228 -8.849 12.944 1.00 98.12 244 ASP A C 1
ATOM 1893 O O . ASP A 1 244 ? -11.447 -9.337 12.134 1.00 98.12 244 ASP A O 1
ATOM 1897 N N . VAL A 1 245 ? -13.360 -8.246 12.570 1.00 98.56 245 VAL A N 1
ATOM 1898 C CA . VAL A 1 245 ? -13.819 -8.128 11.181 1.00 98.56 245 VAL A CA 1
ATOM 1899 C C . VAL A 1 245 ? -13.871 -6.664 10.764 1.00 98.56 245 VAL A C 1
ATOM 1901 O O . VAL A 1 245 ? -14.461 -5.835 11.460 1.00 98.56 245 VAL A O 1
ATOM 1904 N N . ARG A 1 246 ? -13.326 -6.353 9.590 1.00 98.50 246 ARG A N 1
ATOM 1905 C CA . ARG A 1 246 ? -13.401 -5.038 8.950 1.00 98.50 246 ARG A CA 1
ATOM 1906 C C . ARG A 1 246 ? -13.964 -5.157 7.541 1.00 98.50 246 ARG A C 1
ATOM 1908 O O . ARG A 1 246 ? -13.510 -5.991 6.764 1.00 98.50 246 ARG A O 1
ATOM 1915 N N . LEU A 1 247 ? -14.921 -4.294 7.214 1.00 98.69 247 LEU A N 1
ATOM 1916 C CA . LEU A 1 247 ? -15.426 -4.098 5.858 1.00 98.69 247 LEU A CA 1
ATOM 1917 C C . LEU A 1 247 ? -15.121 -2.674 5.403 1.00 98.69 247 LEU A C 1
ATOM 1919 O O . LEU A 1 247 ? -15.362 -1.720 6.144 1.00 98.69 247 LEU A O 1
ATOM 1923 N N . GLU A 1 248 ? -14.631 -2.539 4.179 1.00 98.44 248 GLU A N 1
ATOM 1924 C CA . GLU A 1 248 ? -14.201 -1.268 3.607 1.00 98.44 248 GLU A CA 1
ATOM 1925 C C . GLU A 1 248 ? -14.725 -1.079 2.189 1.00 98.44 248 GLU A C 1
ATOM 1927 O O . GLU A 1 248 ? -14.907 -2.051 1.449 1.00 98.44 248 GLU A O 1
ATOM 1932 N N . ALA A 1 249 ? -14.908 0.182 1.804 1.00 98.69 249 ALA A N 1
ATOM 1933 C CA . ALA A 1 249 ? -15.190 0.585 0.435 1.00 98.69 249 ALA A CA 1
ATOM 1934 C C . ALA A 1 249 ? -14.401 1.845 0.077 1.00 98.69 249 ALA A C 1
ATOM 1936 O O . ALA A 1 249 ? -14.322 2.774 0.889 1.00 98.69 249 ALA A O 1
ATOM 1937 N N . SER A 1 250 ? -13.880 1.884 -1.149 1.00 98.69 250 SER A N 1
ATOM 1938 C CA . SER A 1 250 ? -13.093 3.005 -1.663 1.00 98.69 250 SER A CA 1
ATOM 1939 C C . SER A 1 250 ? -13.576 3.473 -3.024 1.00 98.69 250 SER A C 1
ATOM 1941 O O . SER A 1 250 ? -14.024 2.666 -3.840 1.00 98.69 250 SER A O 1
ATOM 1943 N N . GLY A 1 251 ? -13.432 4.773 -3.269 1.00 98.62 251 GLY A N 1
ATOM 1944 C CA . GLY A 1 251 ? -13.422 5.375 -4.599 1.00 98.62 251 GLY A CA 1
ATOM 1945 C C . GLY A 1 251 ? -12.072 6.047 -4.840 1.00 98.62 251 GLY A C 1
ATOM 1946 O O . GLY A 1 251 ? -11.509 6.611 -3.904 1.00 98.62 251 GLY A O 1
ATOM 1947 N N . PHE A 1 252 ? -11.547 5.941 -6.056 1.00 98.25 252 PHE A N 1
ATOM 1948 C CA . PHE A 1 252 ? -10.240 6.479 -6.444 1.00 98.25 252 PHE A CA 1
ATOM 1949 C C . PHE A 1 252 ? -10.154 6.678 -7.963 1.00 98.25 252 PHE A C 1
ATOM 1951 O O . PHE A 1 252 ? -11.042 6.233 -8.703 1.00 98.25 252 PHE A O 1
ATOM 1958 N N . HIS A 1 253 ? -9.111 7.358 -8.433 1.00 97.62 253 HIS A N 1
ATOM 1959 C CA . HIS A 1 253 ? -8.758 7.385 -9.849 1.00 97.62 253 HIS A CA 1
ATOM 1960 C C . HIS A 1 253 ? -7.957 6.122 -10.192 1.00 97.62 253 HIS A C 1
ATOM 1962 O O . HIS A 1 253 ? -6.926 5.852 -9.586 1.00 97.62 253 HIS A O 1
ATOM 1968 N N . GLY A 1 254 ? -8.459 5.294 -11.110 1.00 94.38 254 GLY A N 1
ATOM 1969 C CA . GLY A 1 254 ? -7.912 3.945 -11.330 1.00 94.38 254 GLY A CA 1
ATOM 1970 C C . GLY A 1 254 ? -6.669 3.859 -12.204 1.00 94.38 254 GLY A C 1
ATOM 1971 O O . GLY A 1 254 ? -6.115 2.767 -12.325 1.00 94.38 254 GLY A O 1
ATOM 1972 N N . ARG A 1 255 ? -6.275 4.961 -12.847 1.00 93.50 255 ARG A N 1
ATOM 1973 C CA . ARG A 1 255 ? -5.073 5.042 -13.679 1.00 93.50 255 ARG A CA 1
ATOM 1974 C C . ARG A 1 255 ? -3.836 4.865 -12.798 1.00 93.50 255 ARG A C 1
ATOM 1976 O O . ARG A 1 255 ? -3.752 5.491 -11.751 1.00 93.50 255 ARG A O 1
ATOM 1983 N N . GLU A 1 256 ? -2.894 4.029 -13.226 1.00 91.62 256 GLU A N 1
ATOM 1984 C CA . GLU A 1 256 ? -1.586 3.946 -12.563 1.00 91.62 256 GLU A CA 1
ATOM 1985 C C . GLU A 1 256 ? -0.788 5.246 -12.779 1.00 91.62 256 GLU A C 1
ATOM 1987 O O . GLU A 1 256 ? -0.922 5.840 -13.860 1.00 91.62 256 GLU A O 1
ATOM 1992 N N . PRO A 1 257 ? 0.038 5.675 -11.802 1.00 91.50 257 PRO A N 1
ATOM 1993 C CA . PRO A 1 257 ? 0.873 6.864 -11.933 1.00 91.50 257 PRO A CA 1
ATOM 1994 C C . PRO A 1 257 ? 1.683 6.866 -13.224 1.00 91.50 257 PRO A C 1
ATOM 1996 O O . PRO A 1 257 ? 2.075 5.822 -13.761 1.00 91.50 257 PRO A O 1
ATOM 1999 N N . ASP A 1 258 ? 1.933 8.057 -13.752 1.00 91.38 258 ASP A N 1
ATOM 2000 C CA . ASP A 1 258 ? 2.689 8.172 -14.984 1.00 91.38 258 ASP A CA 1
ATOM 2001 C C . ASP A 1 258 ? 4.206 7.984 -14.765 1.00 91.38 258 ASP A C 1
ATOM 2003 O O . ASP A 1 258 ? 4.730 7.752 -13.676 1.00 91.38 258 ASP A O 1
ATOM 2007 N N . GLU A 1 259 ? 4.979 8.045 -15.848 1.00 92.06 259 GLU A N 1
ATOM 2008 C CA . GLU A 1 259 ? 6.426 7.850 -15.761 1.00 92.06 259 GLU A CA 1
ATOM 2009 C C . GLU A 1 259 ? 7.199 9.038 -15.146 1.00 92.06 259 GLU A C 1
ATOM 2011 O O . GLU A 1 259 ? 8.440 9.017 -15.161 1.00 92.06 259 GLU A O 1
ATOM 2016 N N . PHE A 1 260 ? 6.524 10.089 -14.662 1.00 93.88 260 PHE A N 1
ATOM 2017 C CA . PHE A 1 260 ? 7.136 11.326 -14.183 1.00 93.88 260 PHE A CA 1
ATOM 2018 C C . PHE A 1 260 ? 7.443 11.404 -12.687 1.00 93.88 260 PHE A C 1
ATOM 2020 O O . PHE A 1 260 ? 8.189 12.311 -12.357 1.00 93.88 260 PHE A O 1
ATOM 2027 N N . ARG A 1 261 ? 7.088 10.453 -11.822 1.00 94.62 261 ARG A N 1
ATOM 2028 C CA . ARG A 1 261 ? 7.697 10.102 -10.504 1.00 94.62 261 ARG A CA 1
ATOM 2029 C C . ARG A 1 261 ? 7.999 11.168 -9.438 1.00 94.62 261 ARG A C 1
ATOM 2031 O O . ARG A 1 261 ? 8.354 10.800 -8.327 1.00 94.62 261 ARG A O 1
ATOM 2038 N N . TRP A 1 262 ? 7.982 12.462 -9.723 1.00 96.00 262 TRP A N 1
ATOM 2039 C CA . TRP A 1 262 ? 8.296 13.546 -8.774 1.00 96.00 262 TRP A CA 1
ATOM 2040 C C . TRP A 1 262 ? 7.086 14.446 -8.520 1.00 96.00 262 TRP A C 1
ATOM 2042 O O . TRP A 1 262 ? 7.132 15.324 -7.656 1.00 96.00 262 TRP A O 1
ATOM 2052 N N . ASN A 1 263 ? 6.036 14.269 -9.311 1.00 94.50 263 ASN A N 1
ATOM 2053 C CA . ASN A 1 263 ? 4.771 14.973 -9.238 1.00 94.50 263 ASN A CA 1
ATOM 2054 C C . ASN A 1 263 ? 3.742 14.158 -8.447 1.00 94.50 263 ASN A C 1
ATOM 2056 O O . ASN A 1 263 ? 4.017 13.069 -7.956 1.00 94.50 263 ASN A O 1
ATOM 2060 N N . LEU A 1 264 ? 2.574 14.767 -8.280 1.00 94.00 264 LEU A N 1
ATOM 2061 C CA . LEU A 1 264 ? 1.348 14.084 -7.905 1.00 94.00 264 LEU A CA 1
ATOM 2062 C C . LEU A 1 264 ? 0.480 14.055 -9.154 1.00 94.00 264 LEU A C 1
ATOM 2064 O O . LEU A 1 264 ? 0.316 15.104 -9.794 1.00 94.00 264 LEU A O 1
ATOM 2068 N N . ASP A 1 265 ? -0.052 12.888 -9.472 1.00 93.94 265 ASP A N 1
ATOM 2069 C CA . ASP A 1 265 ? -1.084 12.738 -10.480 1.00 93.94 265 ASP A CA 1
ATOM 2070 C C . ASP A 1 265 ? -2.463 12.960 -9.841 1.00 93.94 265 ASP A C 1
ATOM 2072 O O . ASP A 1 265 ? -2.606 13.105 -8.623 1.00 93.94 265 ASP A O 1
ATOM 2076 N N . SER A 1 266 ? -3.474 13.176 -10.681 1.00 96.00 266 SER A N 1
ATOM 2077 C CA . SER A 1 266 ? -4.853 13.367 -10.236 1.00 96.00 266 SER A CA 1
ATOM 2078 C C . SER A 1 266 ? -5.812 13.215 -11.408 1.00 96.00 266 SER A C 1
ATOM 2080 O O . SER A 1 266 ? -5.513 13.571 -12.554 1.00 96.00 266 SER A O 1
ATOM 2082 N N . GLY A 1 267 ? -7.012 12.736 -11.108 1.00 95.75 267 GLY A N 1
ATOM 2083 C CA . GLY A 1 267 ? -8.060 12.509 -12.078 1.00 95.75 267 GLY A CA 1
ATOM 2084 C C . GLY A 1 267 ? -9.449 12.536 -11.460 1.00 95.75 267 GLY A C 1
ATOM 2085 O O . GLY A 1 267 ? -9.714 13.106 -10.404 1.00 95.75 267 GLY A O 1
ATOM 2086 N N . LYS A 1 268 ? -10.406 11.954 -12.179 1.00 97.56 268 LYS A N 1
ATOM 2087 C CA . LYS A 1 268 ? -11.743 11.741 -11.623 1.00 97.56 268 LYS A CA 1
ATOM 2088 C C . LYS A 1 268 ? -11.719 10.457 -10.810 1.00 97.56 268 LYS A C 1
ATOM 2090 O O . LYS A 1 268 ? -11.155 9.469 -11.264 1.00 97.56 268 LYS A O 1
ATOM 2095 N N . ILE A 1 269 ? -12.443 10.444 -9.693 1.00 98.12 269 ILE A N 1
ATOM 2096 C CA . ILE A 1 269 ? -12.814 9.192 -9.033 1.00 98.12 269 ILE A CA 1
ATOM 2097 C C . ILE A 1 269 ? -13.728 8.409 -9.986 1.00 98.12 269 ILE A C 1
ATOM 2099 O O . ILE A 1 269 ? -14.913 8.718 -10.130 1.00 98.12 269 ILE A O 1
ATOM 2103 N N . ASP A 1 270 ? -13.143 7.445 -10.686 1.00 97.69 270 ASP A N 1
ATOM 2104 C CA . ASP A 1 270 ? -13.755 6.644 -11.751 1.00 97.69 270 ASP A CA 1
ATOM 2105 C C . ASP A 1 270 ? -13.689 5.137 -11.470 1.00 97.69 270 ASP A C 1
ATOM 2107 O O . ASP A 1 270 ? -14.281 4.338 -12.196 1.00 97.69 270 ASP A O 1
ATOM 2111 N N . SER A 1 271 ? -13.016 4.764 -10.385 1.00 98.19 271 SER A N 1
ATOM 2112 C CA . SER A 1 271 ? -12.761 3.393 -9.976 1.00 98.19 271 SER A CA 1
ATOM 2113 C C . SER A 1 271 ? -13.205 3.174 -8.537 1.00 98.19 271 SER A C 1
ATOM 2115 O O . SER A 1 271 ? -13.348 4.115 -7.749 1.00 98.19 271 SER A O 1
ATOM 2117 N N . TRP A 1 272 ? -13.480 1.918 -8.195 1.00 98.31 272 TRP A N 1
ATOM 2118 C CA . TRP A 1 272 ? -13.956 1.562 -6.862 1.00 98.31 272 TRP A CA 1
ATOM 2119 C C . TRP A 1 272 ? -13.448 0.199 -6.422 1.00 98.31 272 TRP A C 1
ATOM 2121 O O . TRP A 1 272 ? -13.208 -0.693 -7.241 1.00 98.31 272 TRP A O 1
ATOM 2131 N N . SER A 1 273 ? -13.358 0.016 -5.108 1.00 98.38 273 SER A N 1
ATOM 2132 C CA . SER A 1 273 ? -13.023 -1.266 -4.501 1.00 98.38 273 SER A CA 1
ATOM 2133 C C . SER A 1 273 ? -13.800 -1.526 -3.216 1.00 98.38 273 SER A C 1
ATOM 2135 O O . SER A 1 273 ? -14.410 -0.639 -2.613 1.00 98.38 273 SER A O 1
ATOM 2137 N N . SER A 1 274 ? -13.811 -2.786 -2.800 1.00 98.50 274 SER A N 1
ATOM 2138 C CA . SER A 1 274 ? -14.254 -3.196 -1.474 1.00 98.50 274 SER A CA 1
ATOM 2139 C C . SER A 1 274 ? -13.349 -4.292 -0.939 1.00 98.50 274 SER A C 1
ATOM 2141 O O . SER A 1 274 ? -12.925 -5.176 -1.693 1.00 98.50 274 SER A O 1
ATOM 2143 N N . ARG A 1 275 ? -13.099 -4.261 0.370 1.00 98.25 275 ARG A N 1
ATOM 2144 C CA . ARG A 1 275 ? -12.227 -5.211 1.062 1.00 98.25 275 ARG A CA 1
ATOM 2145 C C . ARG A 1 275 ? -12.878 -5.718 2.337 1.00 98.25 275 ARG A C 1
ATOM 2147 O O . ARG A 1 275 ? -13.432 -4.944 3.115 1.00 98.25 275 ARG A O 1
ATOM 2154 N N . LEU A 1 276 ? -12.807 -7.029 2.530 1.00 98.56 276 LEU A N 1
ATOM 2155 C CA . LEU A 1 276 ? -13.117 -7.692 3.788 1.00 98.56 276 LEU A CA 1
ATOM 2156 C C . LEU A 1 276 ? -11.806 -8.169 4.400 1.00 98.56 276 LEU A C 1
ATOM 2158 O O . LEU A 1 276 ? -11.079 -8.925 3.753 1.00 98.56 276 LEU A O 1
ATOM 2162 N N . THR A 1 277 ? -11.562 -7.784 5.648 1.00 98.38 277 THR A N 1
ATOM 2163 C CA . THR A 1 277 ? -10.416 -8.243 6.433 1.00 98.38 277 THR A CA 1
ATOM 2164 C C . THR A 1 277 ? -10.890 -8.904 7.720 1.00 98.38 277 THR A C 1
ATOM 2166 O O . THR A 1 277 ? -11.819 -8.419 8.369 1.00 98.38 277 THR A O 1
ATOM 2169 N N . VAL A 1 278 ? -10.266 -10.023 8.088 1.00 98.25 278 VAL A N 1
ATOM 2170 C CA . VAL A 1 278 ? -10.559 -10.764 9.318 1.00 98.25 278 VAL A CA 1
ATOM 2171 C C . VAL A 1 278 ? -9.255 -11.143 10.014 1.00 98.25 278 VAL A C 1
ATOM 2173 O O . VAL A 1 278 ? -8.444 -11.865 9.435 1.00 98.25 278 VAL A O 1
ATOM 2176 N N . ASN A 1 279 ? -9.085 -10.725 11.270 1.00 97.81 279 ASN A N 1
ATOM 2177 C CA . ASN A 1 279 ? -7.922 -11.051 12.103 1.00 97.81 279 ASN A CA 1
ATOM 2178 C C . ASN A 1 279 ? -8.312 -12.003 13.245 1.00 97.81 279 ASN A C 1
ATOM 2180 O O . ASN A 1 279 ? -8.515 -11.554 14.379 1.00 97.81 279 ASN A O 1
ATOM 2184 N N . PRO A 1 280 ? -8.437 -13.321 12.996 1.00 95.12 280 PRO A N 1
ATOM 2185 C CA . PRO A 1 280 ? -8.807 -14.254 14.046 1.00 95.12 280 PRO A CA 1
ATOM 2186 C C . PRO A 1 280 ? -7.636 -14.443 15.022 1.00 95.12 280 PRO A C 1
ATOM 2188 O O . PRO A 1 280 ? -6.609 -15.055 14.712 1.00 95.12 280 PRO A O 1
ATOM 2191 N N . GLY A 1 281 ? -7.807 -13.932 16.241 1.00 94.06 281 GLY A N 1
ATOM 2192 C CA . GLY A 1 281 ? -6.766 -13.949 17.266 1.00 94.06 281 GLY A CA 1
ATOM 2193 C C . GLY A 1 281 ? -5.625 -12.973 16.959 1.00 94.06 281 GLY A C 1
ATOM 2194 O O . GLY A 1 281 ? -5.842 -11.907 16.398 1.00 94.06 281 GLY A O 1
ATOM 2195 N N . GLN A 1 282 ? -4.402 -13.311 17.380 1.00 95.56 282 GLN A N 1
ATOM 2196 C CA . GLN A 1 282 ? -3.245 -12.408 17.254 1.00 95.56 282 GLN A CA 1
ATOM 2197 C C . GLN A 1 282 ? -2.377 -12.681 16.022 1.00 95.56 282 GLN A C 1
ATOM 2199 O O . GLN A 1 282 ? -1.688 -11.789 15.545 1.00 95.56 282 GLN A O 1
ATOM 2204 N N . SER A 1 283 ? -2.368 -13.918 15.524 1.00 97.00 283 SER A N 1
ATOM 2205 C CA . SER A 1 283 ? -1.334 -14.389 14.592 1.00 97.00 283 SER A CA 1
ATOM 2206 C C . SER A 1 283 ? -1.763 -14.474 13.139 1.00 97.00 283 SER A C 1
ATOM 2208 O O . SER A 1 283 ? -0.927 -14.802 12.304 1.00 97.00 283 SER A O 1
ATOM 2210 N N . TRP A 1 284 ? -3.025 -14.200 12.826 1.00 97.31 284 TRP A N 1
ATOM 2211 C CA . TRP A 1 284 ? -3.562 -14.382 11.485 1.00 97.31 284 TRP A CA 1
ATOM 2212 C C . TR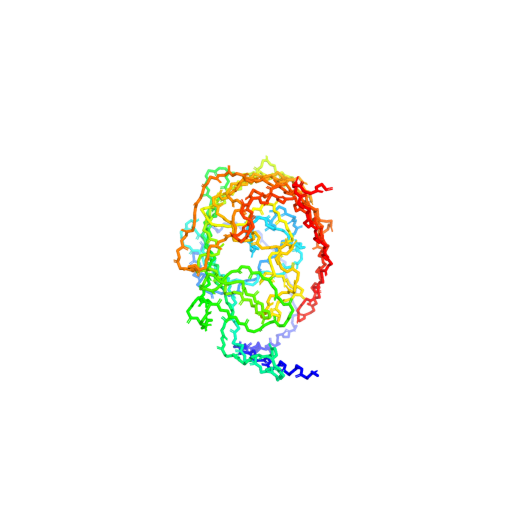P A 1 284 ? -4.272 -13.124 11.002 1.00 97.31 284 TRP A C 1
ATOM 2214 O O . TRP A 1 284 ? -4.968 -12.476 11.781 1.00 97.31 284 TRP A O 1
ATOM 2224 N N . SER A 1 285 ? -4.121 -12.831 9.713 1.00 97.75 285 SER A N 1
ATOM 2225 C CA . SER A 1 285 ? -4.919 -11.853 8.973 1.00 97.75 285 SER A CA 1
ATOM 2226 C C . SER A 1 285 ? -5.329 -12.469 7.638 1.00 97.75 285 SER A C 1
ATOM 2228 O O . SER A 1 285 ? -4.508 -13.060 6.931 1.00 97.75 285 SER A O 1
ATOM 2230 N N . PHE A 1 286 ? -6.617 -12.380 7.327 1.00 97.94 286 PHE A N 1
ATOM 2231 C CA . PHE A 1 286 ? -7.217 -12.834 6.080 1.00 97.94 286 PHE A CA 1
ATOM 2232 C C . PHE A 1 286 ? -7.825 -11.641 5.373 1.00 97.94 286 PHE A C 1
ATOM 2234 O O . PHE A 1 286 ? -8.525 -10.849 5.998 1.00 97.94 286 PHE A O 1
ATOM 2241 N N . GLN A 1 287 ? -7.639 -11.571 4.063 1.00 97.19 287 GLN A N 1
ATOM 2242 C CA . GLN A 1 287 ? -8.194 -10.513 3.240 1.00 97.19 287 GLN A CA 1
ATOM 2243 C C . GLN A 1 287 ? -8.798 -11.094 1.967 1.00 97.19 287 GLN A C 1
ATOM 2245 O O . GLN A 1 287 ? -8.272 -12.051 1.390 1.00 97.19 287 GLN A O 1
ATOM 2250 N N . TYR A 1 288 ? -9.897 -10.488 1.528 1.00 98.12 288 TYR A N 1
ATOM 2251 C CA . TYR A 1 288 ? -10.386 -10.601 0.161 1.00 98.12 288 TYR A CA 1
ATOM 2252 C C . TYR A 1 288 ? -10.808 -9.222 -0.341 1.00 98.12 288 TYR A C 1
ATOM 2254 O O . TYR A 1 288 ? -11.524 -8.505 0.365 1.00 98.12 288 TYR A O 1
ATOM 2262 N N . SER A 1 289 ? -10.418 -8.864 -1.564 1.00 97.81 289 SER A N 1
ATOM 2263 C CA . SER A 1 289 ? -10.887 -7.636 -2.209 1.00 97.81 289 SER A CA 1
ATOM 2264 C C . SER A 1 289 ? -11.385 -7.847 -3.628 1.00 97.81 289 SER A C 1
ATOM 2266 O O . SER A 1 289 ? -10.991 -8.783 -4.330 1.00 97.81 289 SER A O 1
ATOM 2268 N N . LEU A 1 290 ? -12.267 -6.939 -4.035 1.00 97.38 290 LEU A N 1
ATOM 2269 C CA . LEU A 1 290 ? -12.811 -6.818 -5.377 1.00 97.38 290 LEU A CA 1
ATOM 2270 C C . LEU A 1 290 ? -12.775 -5.349 -5.786 1.00 97.38 290 LEU A C 1
ATOM 2272 O O . LEU A 1 290 ? -13.225 -4.495 -5.025 1.00 97.38 290 LEU A O 1
ATOM 2276 N N . ALA A 1 291 ? -12.335 -5.078 -7.008 1.00 97.31 291 ALA A N 1
ATOM 2277 C CA . ALA A 1 291 ? -12.378 -3.745 -7.583 1.00 97.31 291 ALA A CA 1
ATOM 2278 C C . ALA A 1 291 ? -12.759 -3.749 -9.057 1.00 97.31 291 ALA A C 1
ATOM 2280 O O . ALA A 1 291 ? -12.592 -4.748 -9.767 1.00 97.31 291 ALA A O 1
ATOM 2281 N N . GLN A 1 292 ? -13.237 -2.596 -9.509 1.00 97.25 292 GLN A N 1
ATOM 2282 C CA . GLN A 1 292 ? -13.295 -2.236 -10.917 1.00 97.25 292 GLN A CA 1
ATOM 2283 C C . GLN A 1 292 ? -12.395 -1.025 -11.134 1.00 97.25 292 GLN A C 1
ATOM 2285 O O . GLN A 1 292 ? -12.564 -0.001 -10.476 1.00 97.25 292 GLN A O 1
ATOM 2290 N N . LEU A 1 293 ? -11.442 -1.192 -12.041 1.00 95.75 293 LEU A N 1
ATOM 2291 C CA . LEU A 1 293 ? -10.446 -0.208 -12.421 1.00 95.75 293 LEU A CA 1
ATOM 2292 C C . LEU A 1 293 ? -10.805 0.297 -13.812 1.00 95.75 293 LEU A C 1
ATOM 2294 O O . LEU A 1 293 ? -10.859 -0.495 -14.760 1.00 95.75 293 LEU A O 1
ATOM 2298 N N . HIS A 1 294 ? -11.060 1.592 -13.921 1.00 96.19 294 HIS A N 1
ATOM 2299 C CA . HIS A 1 294 ? -11.282 2.245 -15.196 1.00 96.19 294 HIS A CA 1
ATOM 2300 C C . HIS A 1 294 ? -9.938 2.566 -15.842 1.00 96.19 294 HIS A C 1
ATOM 2302 O O . HIS A 1 294 ? -9.143 3.317 -15.283 1.00 96.19 294 HIS A O 1
ATOM 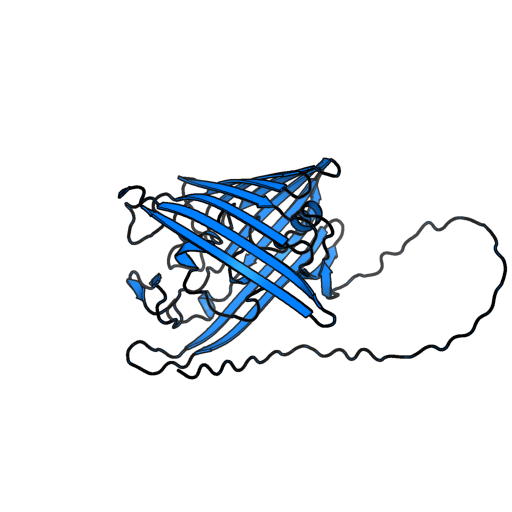2308 N N . SER A 1 295 ? -9.686 1.995 -17.021 1.00 93.94 295 SER A N 1
ATOM 2309 C CA . SER A 1 295 ? -8.487 2.265 -17.817 1.00 93.94 295 SER A CA 1
ATOM 2310 C C . SER A 1 295 ? -7.158 2.339 -17.011 1.00 93.94 295 SER A C 1
ATOM 2312 O O . SER A 1 295 ? -6.425 3.324 -17.163 1.00 93.94 295 SER A O 1
ATOM 2314 N N . PRO A 1 296 ? -6.794 1.331 -16.192 1.00 91.69 296 PRO A N 1
ATOM 2315 C CA . PRO A 1 296 ? -5.620 1.419 -15.317 1.00 91.69 296 PRO A CA 1
ATOM 2316 C C . PRO A 1 296 ? -4.297 1.557 -16.082 1.00 91.69 296 PRO A C 1
ATOM 2318 O O . PRO A 1 296 ? -3.425 2.325 -15.696 1.00 91.69 296 PRO A O 1
ATOM 2321 N N . GLU A 1 297 ? -4.177 0.886 -17.227 1.00 88.69 297 GLU A N 1
ATOM 2322 C CA . GLU A 1 297 ? -2.934 0.788 -17.995 1.00 88.69 297 GLU A CA 1
ATOM 2323 C C . GLU A 1 297 ? -2.807 1.926 -19.018 1.00 88.69 297 GLU A C 1
ATOM 2325 O O . GLU A 1 297 ? -3.632 2.057 -19.932 1.00 88.69 297 GLU A O 1
ATOM 2330 N N . ALA A 1 298 ? -1.742 2.732 -18.934 1.00 84.81 298 ALA A N 1
ATOM 2331 C CA . ALA A 1 298 ? -1.451 3.817 -19.887 1.00 84.81 298 ALA A CA 1
ATOM 2332 C C . ALA A 1 298 ? -1.429 3.343 -21.351 1.00 84.81 298 ALA A C 1
ATOM 2334 O O . ALA A 1 298 ? -1.912 4.030 -22.253 1.00 84.81 298 ALA A O 1
ATOM 2335 N N . LEU A 1 299 ? -0.905 2.139 -21.583 1.00 84.31 299 LEU A N 1
ATOM 2336 C CA . LEU A 1 299 ? -0.740 1.561 -22.917 1.00 84.31 299 LEU A CA 1
ATOM 2337 C C . LEU A 1 299 ? -1.945 0.744 -23.398 1.00 84.31 299 LEU A C 1
ATOM 2339 O O . LEU A 1 299 ? -1.973 0.332 -24.558 1.00 84.31 299 LEU A O 1
ATOM 2343 N N . ALA A 1 300 ? -2.956 0.553 -22.549 1.00 86.56 300 ALA A N 1
ATOM 2344 C CA . ALA A 1 300 ? -4.225 -0.069 -22.913 1.00 86.56 300 ALA A CA 1
ATOM 2345 C C . ALA A 1 300 ? -5.420 0.797 -22.458 1.00 86.56 300 ALA A C 1
ATOM 2347 O O . ALA A 1 300 ? -6.301 0.307 -21.749 1.00 86.56 300 ALA A O 1
ATOM 2348 N N . PRO A 1 301 ? -5.511 2.071 -22.900 1.00 87.38 301 PRO A N 1
ATOM 2349 C CA . PRO A 1 301 ? -6.413 3.069 -22.317 1.00 87.38 301 PRO A CA 1
ATOM 2350 C C . PRO A 1 301 ? -7.913 2.830 -22.577 1.00 87.38 301 PRO A C 1
ATOM 2352 O O . PRO A 1 301 ? -8.752 3.600 -22.126 1.00 87.38 301 PRO A O 1
ATOM 2355 N N . GLY A 1 302 ? -8.264 1.807 -23.359 1.00 87.75 302 GLY A N 1
ATOM 2356 C CA . GLY A 1 302 ? -9.650 1.389 -23.587 1.00 87.75 302 GLY A CA 1
ATOM 2357 C C . GLY A 1 302 ? -10.078 0.181 -22.754 1.00 87.75 302 GLY A C 1
ATOM 2358 O O . GLY A 1 302 ? -11.172 -0.331 -22.974 1.00 87.75 302 GLY A O 1
ATOM 2359 N N . THR A 1 303 ? -9.216 -0.319 -21.865 1.00 90.88 303 THR A N 1
ATOM 2360 C CA . THR A 1 303 ? -9.448 -1.574 -21.141 1.00 90.88 303 THR A CA 1
ATOM 2361 C C . THR A 1 303 ? -9.778 -1.293 -19.691 1.00 90.88 303 THR A C 1
ATOM 2363 O O . THR A 1 303 ? -8.915 -0.859 -18.938 1.00 90.88 303 THR A O 1
ATOM 2366 N N . ASP A 1 304 ? -10.995 -1.625 -19.281 1.00 95.38 304 ASP A N 1
ATOM 2367 C CA . ASP A 1 304 ? -11.356 -1.655 -17.867 1.00 95.38 304 ASP A CA 1
ATOM 2368 C C . ASP A 1 304 ? -11.059 -3.037 -17.284 1.00 95.38 304 ASP A C 1
ATOM 2370 O O . ASP A 1 304 ? -11.270 -4.066 -17.938 1.00 95.38 304 ASP A O 1
ATOM 2374 N N . LEU A 1 305 ? -10.591 -3.081 -16.038 1.00 94.56 305 LEU A N 1
ATOM 2375 C CA . LEU A 1 305 ? -10.229 -4.322 -15.361 1.00 94.56 305 LEU A CA 1
ATOM 2376 C C . LEU A 1 305 ? -11.103 -4.558 -14.139 1.00 94.56 305 LEU A C 1
ATOM 2378 O O . LEU A 1 305 ? -11.396 -3.661 -13.356 1.00 94.56 305 LEU A O 1
ATOM 2382 N N . ARG A 1 306 ? -11.451 -5.820 -13.912 1.00 95.94 306 ARG A N 1
ATOM 2383 C CA . ARG A 1 306 ? -11.874 -6.303 -12.603 1.00 95.94 306 ARG A CA 1
ATOM 2384 C C . ARG A 1 306 ? -10.702 -6.991 -11.930 1.00 95.94 306 ARG A C 1
ATOM 2386 O O . ARG A 1 306 ? -10.237 -8.013 -12.438 1.00 95.94 306 ARG A O 1
ATOM 2393 N N . ARG A 1 307 ? -10.275 -6.463 -10.784 1.00 95.06 307 ARG A N 1
ATOM 2394 C CA . ARG A 1 307 ? -9.227 -7.061 -9.951 1.00 95.06 307 ARG A CA 1
ATOM 2395 C C . ARG A 1 307 ? -9.854 -7.750 -8.747 1.00 95.06 307 ARG A C 1
ATOM 2397 O O . ARG A 1 307 ? -10.752 -7.207 -8.106 1.00 95.06 307 ARG A O 1
ATOM 2404 N N . MET A 1 308 ? -9.408 -8.969 -8.478 1.00 96.31 308 MET A N 1
ATOM 2405 C CA . MET A 1 308 ? -9.748 -9.724 -7.276 1.00 96.31 308 MET A CA 1
ATOM 2406 C C . MET A 1 308 ? -8.461 -10.166 -6.605 1.00 96.31 308 MET A C 1
ATOM 2408 O O . MET A 1 308 ? -7.576 -10.688 -7.286 1.00 96.31 308 MET A O 1
ATOM 2412 N N . THR A 1 309 ? -8.376 -10.007 -5.289 1.00 96.88 309 THR A N 1
ATOM 2413 C CA . THR A 1 309 ? -7.243 -10.509 -4.509 1.00 96.88 309 THR A CA 1
ATOM 2414 C C . THR A 1 309 ? -7.719 -11.274 -3.295 1.00 96.88 309 THR A C 1
ATOM 2416 O O . THR A 1 309 ? -8.790 -11.002 -2.754 1.00 96.88 309 THR A O 1
ATOM 2419 N N . ALA A 1 310 ? -6.893 -12.212 -2.856 1.00 96.81 310 ALA A N 1
ATOM 2420 C CA . ALA A 1 310 ? -7.025 -12.857 -1.566 1.00 96.81 310 ALA A CA 1
ATOM 2421 C C . ALA A 1 310 ? -5.639 -13.004 -0.947 1.00 96.81 310 ALA A C 1
ATOM 2423 O O . ALA A 1 310 ? -4.683 -13.352 -1.648 1.00 96.81 310 ALA A O 1
ATOM 2424 N N . SER A 1 311 ? -5.535 -12.799 0.361 1.00 96.31 311 SER A N 1
ATOM 2425 C CA . SER A 1 311 ? -4.306 -13.094 1.089 1.00 96.31 311 SER A CA 1
ATOM 2426 C C . SER A 1 311 ? -4.553 -13.678 2.465 1.00 96.31 311 SER A C 1
ATOM 2428 O O . SER A 1 311 ? -5.549 -13.393 3.127 1.00 96.31 311 SER A O 1
ATOM 2430 N N . LEU A 1 312 ? -3.591 -14.489 2.889 1.00 97.31 312 LEU A N 1
ATOM 2431 C CA . LEU A 1 312 ? -3.480 -15.042 4.223 1.00 97.31 312 LEU A CA 1
ATOM 2432 C C . LEU A 1 312 ? -2.094 -14.713 4.759 1.00 97.31 312 LEU A C 1
ATOM 2434 O O . LEU A 1 312 ? -1.097 -15.175 4.206 1.00 97.31 312 LEU A O 1
ATOM 2438 N N . MET A 1 313 ? -2.044 -13.948 5.839 1.00 97.06 313 MET A N 1
ATOM 2439 C CA . MET A 1 313 ? -0.821 -13.607 6.551 1.00 97.06 313 MET A CA 1
ATOM 2440 C C . MET A 1 313 ? -0.771 -14.346 7.884 1.00 97.06 313 MET A C 1
ATOM 2442 O O . MET A 1 313 ? -1.769 -14.435 8.603 1.00 97.06 313 MET A O 1
ATOM 2446 N N . TYR A 1 314 ? 0.414 -14.837 8.222 1.00 96.94 314 TYR A N 1
ATOM 2447 C CA . TYR A 1 314 ? 0.744 -15.411 9.515 1.00 96.94 314 TYR A CA 1
ATOM 2448 C C . TYR A 1 314 ? 1.909 -14.649 10.129 1.00 96.94 314 TYR A C 1
ATOM 2450 O O . TYR A 1 314 ? 2.907 -14.410 9.448 1.00 96.94 314 TYR A O 1
ATOM 2458 N N . ASN A 1 315 ? 1.808 -14.333 11.418 1.00 96.44 315 ASN A N 1
ATOM 2459 C CA . ASN A 1 315 ? 2.935 -13.837 12.190 1.00 96.44 315 ASN A CA 1
ATOM 2460 C C . ASN A 1 315 ? 3.010 -14.485 13.578 1.00 96.44 315 ASN A C 1
ATOM 2462 O O . ASN A 1 315 ? 2.038 -14.531 14.350 1.00 96.44 315 ASN A O 1
ATOM 2466 N N . ARG A 1 316 ? 4.213 -14.942 13.923 1.00 94.38 316 ARG A N 1
ATOM 2467 C CA . ARG A 1 316 ? 4.557 -15.454 15.246 1.00 94.38 316 ARG A CA 1
ATOM 2468 C C . ARG A 1 316 ? 5.852 -14.827 15.733 1.00 94.38 316 ARG A C 1
ATOM 2470 O O . ARG A 1 316 ? 6.910 -15.051 15.156 1.00 94.38 316 ARG A O 1
ATOM 2477 N N . ARG A 1 317 ? 5.771 -14.140 16.870 1.00 90.00 317 ARG A N 1
ATOM 2478 C CA . ARG A 1 317 ? 6.946 -13.643 17.587 1.00 90.00 317 ARG A CA 1
ATOM 2479 C C . ARG A 1 317 ? 7.823 -14.795 18.073 1.00 90.00 317 ARG A C 1
ATOM 2481 O O . ARG A 1 317 ? 7.326 -15.791 18.608 1.00 90.00 317 ARG A O 1
ATOM 2488 N N . LEU A 1 318 ? 9.123 -14.638 17.885 1.00 91.00 318 LEU A N 1
ATOM 2489 C CA . LEU A 1 318 ? 10.191 -15.493 18.392 1.00 91.00 318 LEU A CA 1
ATOM 2490 C C . LEU A 1 318 ? 11.013 -14.690 19.413 1.00 91.00 318 LEU A C 1
ATOM 2492 O O . LEU A 1 318 ? 10.811 -13.490 19.565 1.00 91.00 318 LEU A O 1
ATOM 2496 N N . GLN A 1 319 ? 11.944 -15.336 20.122 1.00 88.62 319 GLN A N 1
ATOM 2497 C CA . GLN A 1 319 ? 12.781 -14.639 21.112 1.00 88.62 319 GLN A CA 1
ATOM 2498 C C . GLN A 1 319 ? 13.594 -13.487 20.494 1.00 88.62 319 GLN A C 1
ATOM 2500 O O . GLN A 1 319 ? 13.679 -12.425 21.096 1.00 88.62 319 GLN A O 1
ATOM 2505 N N . ASN A 1 320 ? 14.126 -13.687 19.280 1.00 86.44 320 ASN A N 1
ATOM 2506 C CA . ASN A 1 320 ? 15.005 -12.736 18.588 1.00 86.44 320 ASN A CA 1
ATOM 2507 C C . ASN A 1 320 ? 14.486 -12.380 17.181 1.00 86.44 320 ASN A C 1
ATOM 2509 O O . ASN A 1 320 ? 15.255 -12.362 16.226 1.00 86.44 320 ASN A O 1
ATOM 2513 N N . GLY A 1 321 ? 13.176 -12.175 17.019 1.00 87.25 321 GLY A N 1
ATOM 2514 C CA . GLY A 1 321 ? 12.589 -11.811 15.724 1.00 87.25 321 GLY A CA 1
ATOM 2515 C C . GLY A 1 321 ? 11.175 -12.345 15.543 1.00 87.25 321 GLY A C 1
ATOM 2516 O O . GLY A 1 321 ? 10.468 -12.593 16.519 1.00 87.25 321 GLY A O 1
ATOM 2517 N N . ASN A 1 322 ? 10.764 -12.558 14.293 1.00 90.56 322 ASN A N 1
ATOM 2518 C CA . ASN A 1 322 ? 9.445 -13.090 13.957 1.00 90.56 322 ASN A CA 1
ATOM 2519 C C . ASN A 1 322 ? 9.537 -14.150 12.866 1.00 90.56 322 ASN A C 1
ATOM 2521 O O . ASN A 1 322 ? 10.376 -14.073 11.976 1.00 90.56 322 ASN A O 1
ATOM 2525 N N . TRP A 1 323 ? 8.615 -15.106 12.906 1.00 94.50 323 TRP A N 1
ATOM 2526 C CA . TRP A 1 323 ? 8.258 -15.895 11.740 1.00 94.50 323 TRP A CA 1
ATOM 2527 C C . TRP A 1 323 ? 7.032 -15.258 11.089 1.00 94.50 323 TRP A C 1
ATOM 2529 O O . TRP A 1 323 ? 5.923 -15.363 11.621 1.00 94.50 323 TRP A O 1
ATOM 2539 N N . ALA A 1 324 ? 7.248 -14.630 9.934 1.00 95.50 324 ALA A N 1
ATOM 2540 C CA . ALA A 1 324 ? 6.196 -14.109 9.076 1.00 95.50 324 ALA A CA 1
ATOM 2541 C C . ALA A 1 324 ? 6.047 -14.964 7.811 1.00 95.50 324 ALA A C 1
ATOM 2543 O O . ALA A 1 324 ? 7.019 -15.476 7.253 1.00 95.50 324 ALA A O 1
ATOM 2544 N N . SER A 1 325 ? 4.818 -15.164 7.350 1.00 95.69 325 SER A N 1
ATOM 2545 C CA . SER A 1 325 ? 4.536 -15.877 6.102 1.00 95.69 325 SER A CA 1
ATOM 2546 C C . SER A 1 325 ? 3.266 -15.350 5.467 1.00 95.69 325 SER A C 1
ATOM 2548 O O . SER A 1 325 ? 2.334 -14.956 6.166 1.00 95.69 325 SER A O 1
ATOM 2550 N N . MET A 1 326 ? 3.221 -15.373 4.140 1.00 94.56 326 MET A N 1
ATOM 2551 C CA . MET A 1 326 ? 2.071 -14.905 3.386 1.00 94.56 326 MET A CA 1
ATOM 2552 C C . MET A 1 326 ? 1.780 -15.833 2.210 1.00 94.56 326 MET A C 1
ATOM 2554 O O . MET A 1 326 ? 2.678 -16.208 1.460 1.00 94.56 326 MET A O 1
ATOM 2558 N N . LEU A 1 327 ? 0.506 -16.180 2.043 1.00 95.62 327 LEU A N 1
ATOM 2559 C CA . LEU A 1 327 ? -0.033 -16.727 0.805 1.00 95.62 327 LEU A CA 1
ATOM 2560 C C . LEU A 1 327 ? -0.885 -15.652 0.151 1.00 95.62 327 LEU A C 1
ATOM 2562 O O . LEU A 1 327 ? -1.682 -14.996 0.822 1.00 95.62 327 LEU A O 1
ATOM 2566 N N . LEU A 1 328 ? -0.721 -15.480 -1.154 1.00 93.94 328 LEU A N 1
ATOM 2567 C CA . LEU A 1 328 ? -1.407 -14.443 -1.903 1.00 93.94 328 LEU A CA 1
ATOM 2568 C C . LEU A 1 328 ? -1.886 -14.971 -3.252 1.00 93.94 328 LEU A C 1
ATOM 2570 O O . LEU A 1 328 ? -1.285 -15.866 -3.850 1.00 93.94 328 LEU A O 1
ATOM 2574 N N . TRP A 1 329 ? -3.001 -14.422 -3.709 1.00 94.56 329 TRP A N 1
ATOM 2575 C CA . TRP A 1 329 ? -3.597 -14.697 -5.004 1.00 94.56 329 TRP A CA 1
ATOM 2576 C C . TRP A 1 329 ? -4.178 -13.403 -5.566 1.00 94.56 329 TRP A C 1
ATOM 2578 O O . TRP A 1 329 ? -4.806 -12.632 -4.841 1.00 94.56 329 TRP A O 1
ATOM 2588 N N . GLY A 1 330 ? -3.981 -13.184 -6.864 1.00 93.62 330 GLY A N 1
ATOM 2589 C CA . GLY A 1 330 ? -4.516 -12.044 -7.595 1.00 93.62 330 GLY A CA 1
ATOM 2590 C C . GLY A 1 330 ? -5.007 -12.476 -8.971 1.00 93.62 330 GLY A C 1
ATOM 2591 O O . GLY A 1 330 ? -4.425 -13.366 -9.599 1.00 93.62 330 GLY A O 1
ATOM 2592 N N . ARG A 1 331 ? -6.092 -11.862 -9.439 1.00 92.81 331 ARG A N 1
ATOM 2593 C CA . ARG A 1 331 ? -6.639 -12.081 -10.777 1.00 92.81 331 ARG A CA 1
ATOM 2594 C C . ARG A 1 331 ? -7.193 -10.787 -11.352 1.00 92.81 331 ARG A C 1
ATOM 2596 O O . ARG A 1 331 ? -8.153 -10.237 -10.816 1.00 92.81 331 ARG A O 1
ATOM 2603 N N . ASN A 1 332 ? -6.660 -10.402 -12.508 1.00 92.44 332 ASN A N 1
ATOM 2604 C CA . ASN A 1 332 ? -7.252 -9.391 -13.376 1.00 92.44 332 ASN A CA 1
ATOM 2605 C C . ASN A 1 332 ? -8.127 -10.067 -14.438 1.00 92.44 332 ASN A C 1
ATOM 2607 O O . ASN A 1 332 ? -7.776 -11.113 -14.991 1.00 92.44 332 ASN A O 1
ATOM 2611 N N . ARG A 1 333 ? -9.285 -9.472 -14.716 1.00 92.75 333 ARG A N 1
ATOM 2612 C CA . ARG A 1 333 ? -10.182 -9.845 -15.812 1.00 92.75 333 ARG A CA 1
ATOM 2613 C C . ARG A 1 333 ? -10.544 -8.585 -16.585 1.00 92.75 333 ARG A C 1
ATOM 2615 O O . ARG A 1 333 ? -11.094 -7.663 -15.988 1.00 92.75 333 ARG A O 1
ATOM 2622 N N . SER A 1 334 ? -10.255 -8.566 -17.883 1.00 91.38 334 SER A N 1
ATOM 2623 C CA . SER A 1 334 ? -10.739 -7.520 -18.786 1.00 91.38 334 SER A CA 1
ATOM 2624 C C . SER A 1 334 ? -12.266 -7.494 -18.756 1.00 91.38 334 SER A C 1
ATOM 2626 O O . SER A 1 334 ? -12.916 -8.526 -18.908 1.00 91.38 334 SER A O 1
ATOM 2628 N N . LEU A 1 335 ? -12.851 -6.324 -18.518 1.00 88.19 335 LEU A N 1
ATOM 2629 C CA . LEU A 1 335 ? -14.299 -6.130 -18.596 1.00 88.19 335 LEU A CA 1
ATOM 2630 C C . LEU A 1 335 ? -14.782 -5.997 -20.044 1.00 88.19 335 LEU A C 1
ATOM 2632 O O . LEU A 1 335 ? -15.980 -6.116 -20.290 1.00 88.19 335 LEU A O 1
ATOM 2636 N N . VAL A 1 336 ? -13.859 -5.796 -20.986 1.00 78.62 336 VAL A N 1
ATOM 2637 C CA . VAL A 1 336 ? -14.139 -5.749 -22.424 1.00 78.62 336 VAL A CA 1
ATOM 2638 C C . VAL A 1 336 ? -14.283 -7.162 -22.996 1.00 78.62 336 VAL A C 1
ATOM 2640 O O . VAL A 1 336 ? -15.183 -7.408 -23.796 1.00 78.62 336 VAL A O 1
ATOM 2643 N N . ASP A 1 337 ? -13.448 -8.104 -22.546 1.00 64.38 337 ASP A N 1
ATOM 2644 C CA . ASP A 1 337 ? -13.339 -9.443 -23.151 1.00 64.38 337 ASP A CA 1
ATOM 2645 C C . ASP A 1 337 ? -14.168 -10.532 -22.445 1.00 64.38 337 ASP A C 1
ATOM 2647 O O . ASP A 1 337 ? -14.224 -11.671 -22.914 1.00 64.38 337 ASP A O 1
ATOM 2651 N N . GLY A 1 338 ? -14.844 -10.190 -21.341 1.00 48.62 338 GLY A N 1
ATOM 2652 C CA . GLY A 1 338 ? -15.674 -11.119 -20.565 1.00 48.62 338 GLY A CA 1
ATOM 2653 C C . GLY A 1 338 ? -14.863 -12.192 -19.861 1.00 48.62 338 GLY A C 1
ATOM 2654 O O . GLY A 1 338 ? -15.398 -13.312 -19.715 1.00 48.62 338 GLY A O 1
#